Protein AF-A0AAD3DLU2-F1 (afdb_monomer_lite)

Structure (mmCIF, N/CA/C/O backbone):
data_AF-A0AAD3DLU2-F1
#
_entry.id   AF-A0AAD3DLU2-F1
#
loop_
_atom_site.group_PDB
_atom_site.id
_atom_site.type_symbol
_atom_site.label_atom_id
_atom_site.label_alt_id
_atom_site.label_comp_id
_atom_site.label_asym_id
_atom_site.label_entity_id
_atom_site.label_seq_id
_atom_site.pdbx_PDB_ins_code
_atom_site.Cartn_x
_atom_site.Cartn_y
_atom_site.Cartn_z
_atom_site.occupancy
_atom_site.B_iso_or_equiv
_atom_site.auth_seq_id
_atom_site.auth_comp_id
_atom_site.auth_asym_id
_atom_site.auth_atom_id
_atom_site.pdbx_PDB_model_num
ATOM 1 N N . MET A 1 1 ? -37.756 -34.042 35.351 1.00 37.94 1 MET A N 1
ATOM 2 C CA . MET A 1 1 ? -37.137 -33.812 34.028 1.00 37.94 1 MET A CA 1
ATOM 3 C C . MET A 1 1 ? -36.516 -32.428 34.037 1.00 37.94 1 MET A C 1
ATOM 5 O O . MET A 1 1 ? -37.238 -31.440 34.051 1.00 37.94 1 MET A O 1
ATOM 9 N N . ALA A 1 2 ? -35.193 -32.370 34.190 1.00 39.09 2 ALA A N 1
ATOM 10 C CA . ALA A 1 2 ? -34.443 -31.129 34.323 1.00 39.09 2 ALA A CA 1
ATOM 11 C C . ALA A 1 2 ? -34.295 -30.469 32.948 1.00 39.09 2 ALA A C 1
ATOM 13 O O . ALA A 1 2 ? -33.730 -31.062 32.034 1.00 39.09 2 ALA A O 1
ATOM 14 N N . ALA A 1 3 ? -34.816 -29.252 32.809 1.00 42.41 3 ALA A N 1
ATOM 15 C CA . ALA A 1 3 ? -34.560 -28.416 31.650 1.00 42.41 3 ALA A CA 1
ATOM 16 C C . ALA A 1 3 ? -33.099 -27.957 31.704 1.00 42.41 3 ALA A C 1
ATOM 18 O O . ALA A 1 3 ? -32.742 -27.037 32.445 1.00 42.41 3 ALA A O 1
ATOM 19 N N . THR A 1 4 ? -32.243 -28.623 30.936 1.00 44.34 4 THR A N 1
ATOM 20 C CA . THR A 1 4 ? -30.890 -28.176 30.619 1.00 44.34 4 THR A CA 1
ATOM 21 C C . THR A 1 4 ? -31.020 -26.847 29.879 1.00 44.34 4 THR A C 1
ATOM 23 O O . THR A 1 4 ? -31.211 -26.801 28.666 1.00 44.34 4 THR A O 1
ATOM 26 N N . ARG A 1 5 ? -30.977 -25.732 30.621 1.00 45.75 5 ARG A N 1
ATOM 27 C CA . ARG A 1 5 ? -30.728 -24.410 30.042 1.00 45.75 5 ARG A CA 1
ATOM 28 C C . ARG A 1 5 ? -29.406 -24.526 29.292 1.00 45.75 5 ARG A C 1
ATOM 30 O O . ARG A 1 5 ? -28.354 -24.532 29.929 1.00 45.75 5 ARG A O 1
ATOM 37 N N . MET A 1 6 ? -29.456 -24.599 27.963 1.00 43.31 6 MET A N 1
ATOM 38 C CA . MET A 1 6 ? -28.329 -24.210 27.126 1.00 43.31 6 MET A CA 1
ATOM 39 C C . MET A 1 6 ? -28.077 -22.732 27.426 1.00 43.31 6 MET A C 1
ATOM 41 O O . MET A 1 6 ? -28.662 -21.840 26.818 1.00 43.31 6 MET A O 1
ATOM 45 N N . ARG A 1 7 ? -27.278 -22.465 28.465 1.00 48.56 7 ARG A N 1
ATOM 46 C CA . ARG A 1 7 ? -26.650 -21.165 28.645 1.00 48.56 7 ARG A CA 1
ATOM 47 C C . ARG A 1 7 ? -25.799 -21.002 27.402 1.00 48.56 7 ARG A C 1
ATOM 49 O O . ARG A 1 7 ? -24.841 -21.747 27.219 1.00 48.56 7 ARG A O 1
ATOM 56 N N . SER A 1 8 ? -26.232 -20.100 26.528 1.00 50.03 8 SER A N 1
ATOM 57 C CA . SER A 1 8 ? -25.424 -19.592 25.433 1.00 50.03 8 SER A CA 1
ATOM 58 C C . SER A 1 8 ? -23.996 -19.430 25.948 1.00 50.03 8 SER A C 1
ATOM 60 O O . SER A 1 8 ? -23.783 -18.758 26.958 1.00 50.03 8 SER A O 1
ATOM 62 N N . THR A 1 9 ? -23.025 -20.060 25.292 1.00 51.56 9 THR A N 1
ATOM 63 C CA . THR A 1 9 ? -21.582 -19.912 25.546 1.00 51.56 9 THR A CA 1
ATOM 64 C C . THR A 1 9 ? -21.083 -18.502 25.199 1.00 51.56 9 THR A C 1
ATOM 66 O O . THR A 1 9 ? -19.905 -18.308 24.909 1.00 51.56 9 THR A O 1
ATOM 69 N N . ALA A 1 10 ? -21.984 -17.514 25.213 1.00 53.97 10 ALA A N 1
ATOM 70 C CA . ALA A 1 10 ? -21.739 -16.108 24.996 1.00 53.97 10 ALA A CA 1
ATOM 71 C C . ALA A 1 10 ? -20.657 -15.633 25.970 1.00 53.97 10 ALA A C 1
ATOM 73 O O . ALA A 1 10 ? -20.896 -15.423 27.156 1.00 53.97 10 ALA A O 1
ATOM 74 N N . CYS A 1 11 ? -19.452 -15.522 25.413 1.00 65.00 11 CYS A N 1
ATOM 75 C CA . CYS A 1 11 ? -18.264 -14.898 25.967 1.00 65.00 11 CYS A CA 1
ATOM 76 C C . CYS A 1 11 ? -17.899 -15.330 27.400 1.00 65.00 11 CYS A C 1
ATOM 78 O O . CYS A 1 11 ? -18.056 -14.583 28.364 1.00 65.00 11 CYS A O 1
ATOM 80 N N . GLN A 1 12 ? -17.283 -16.510 27.536 1.00 83.25 12 GLN A N 1
ATOM 81 C CA . GLN A 1 12 ? -16.542 -16.884 28.756 1.00 83.25 12 GLN A CA 1
ATOM 82 C C . GLN A 1 12 ? -15.524 -15.803 29.167 1.00 83.25 12 GLN A C 1
ATOM 84 O O . GLN A 1 12 ? -15.312 -15.582 30.352 1.00 83.25 12 GLN A O 1
ATOM 89 N N . PHE A 1 13 ? -14.990 -15.062 28.192 1.00 88.06 13 PHE A N 1
ATOM 90 C CA . PHE A 1 13 ? -14.147 -13.888 28.404 1.00 88.06 13 PHE A CA 1
ATOM 91 C C . PHE A 1 13 ? -14.775 -12.835 29.333 1.00 88.06 13 PHE A C 1
ATOM 93 O O . PHE A 1 13 ? -14.109 -12.348 30.240 1.00 88.06 13 PHE A O 1
ATOM 100 N N . LEU A 1 14 ? -16.071 -12.539 29.179 1.00 88.38 14 LEU A N 1
ATOM 101 C CA . LEU A 1 14 ? -16.769 -11.538 29.998 1.00 88.38 14 LEU A CA 1
ATOM 102 C C . LEU A 1 14 ? -16.986 -11.984 31.456 1.00 88.38 14 LEU A C 1
ATOM 104 O O . LEU A 1 14 ? -17.430 -11.185 32.276 1.00 88.38 14 LEU A O 1
ATOM 108 N N . HIS A 1 15 ? -16.682 -13.243 31.791 1.00 90.50 15 HIS A N 1
ATOM 109 C CA . HIS A 1 15 ? -16.724 -13.748 33.166 1.00 90.50 15 HIS A CA 1
ATOM 110 C C . HIS A 1 15 ? -15.405 -13.524 33.919 1.00 90.50 15 HIS A C 1
ATOM 112 O O . HIS A 1 15 ? -15.349 -13.760 35.126 1.00 90.50 15 HIS A O 1
ATOM 118 N N . LEU A 1 16 ? -14.341 -13.098 33.231 1.00 92.44 16 LEU A N 1
ATOM 119 C CA . LEU A 1 16 ? -13.075 -12.760 33.875 1.00 92.44 16 LEU A CA 1
ATOM 120 C C . LEU A 1 16 ? -13.221 -11.474 34.711 1.00 92.44 16 LEU A C 1
ATOM 122 O O . LEU A 1 16 ? -14.045 -10.626 34.377 1.00 92.44 16 LEU A O 1
ATOM 126 N N . PRO A 1 17 ? -12.410 -11.275 35.763 1.00 95.25 17 PRO A N 1
ATOM 127 C CA . PRO A 1 17 ? -12.218 -9.965 36.383 1.00 95.25 17 PRO A CA 1
ATOM 128 C C . PRO A 1 17 ? -11.910 -8.881 35.343 1.00 95.25 17 PRO A C 1
ATOM 130 O O . PRO A 1 17 ? -11.196 -9.146 34.372 1.00 95.25 17 PRO A O 1
ATOM 133 N N . LEU A 1 18 ? -12.432 -7.669 35.550 1.00 93.31 18 LEU A N 1
ATOM 134 C CA . LEU A 1 18 ? -12.304 -6.557 34.601 1.00 93.31 18 LEU A CA 1
ATOM 135 C C . LEU A 1 18 ? -10.837 -6.278 34.246 1.00 93.31 18 LEU A C 1
ATOM 137 O O . LEU A 1 18 ? -10.508 -6.068 33.084 1.00 93.31 18 LEU A O 1
ATOM 141 N N . GLU A 1 19 ? -9.948 -6.352 35.231 1.00 94.94 19 GLU A N 1
ATOM 142 C CA . GLU A 1 19 ? -8.512 -6.135 35.072 1.00 94.94 19 GLU A CA 1
ATOM 143 C C . GLU A 1 19 ? -7.879 -7.158 34.120 1.00 94.94 19 GLU A C 1
ATOM 145 O O . GLU A 1 19 ? -7.007 -6.816 33.324 1.00 94.94 19 GLU A O 1
ATOM 150 N N . LEU A 1 20 ? -8.329 -8.417 34.172 1.00 95.25 20 LEU A N 1
ATOM 151 C CA . LEU A 1 20 ? -7.856 -9.466 33.268 1.00 95.25 20 LEU A CA 1
ATOM 152 C C . LEU A 1 20 ? -8.443 -9.309 31.867 1.00 95.25 20 LEU A C 1
ATOM 154 O O . LEU A 1 20 ? -7.731 -9.542 30.894 1.00 95.25 20 LEU A O 1
ATOM 158 N N . GLN A 1 21 ? -9.703 -8.880 31.752 1.00 94.75 21 GLN A N 1
ATOM 159 C CA . GLN A 1 21 ? -10.294 -8.567 30.449 1.00 94.75 21 GLN A CA 1
ATOM 160 C C . GLN A 1 21 ? -9.496 -7.458 29.756 1.00 94.75 21 GLN A C 1
ATOM 162 O O . GLN A 1 21 ? -9.084 -7.608 28.609 1.00 94.75 21 GLN A O 1
ATOM 167 N N . LEU A 1 22 ? -9.223 -6.370 30.473 1.00 95.19 22 LEU A N 1
ATOM 168 C CA . LEU A 1 22 ? -8.500 -5.222 29.943 1.00 95.19 22 LEU A CA 1
ATOM 169 C C . LEU A 1 22 ? -7.054 -5.553 29.567 1.00 95.19 22 LEU A C 1
ATOM 171 O O . LEU A 1 22 ? -6.642 -5.215 28.464 1.00 95.19 22 LEU A O 1
ATOM 175 N N . ARG A 1 23 ? -6.323 -6.311 30.396 1.00 94.50 23 ARG A N 1
ATOM 176 C CA . ARG A 1 23 ? -4.961 -6.759 30.049 1.00 94.50 23 ARG A CA 1
ATOM 177 C C . ARG A 1 23 ? -4.892 -7.600 28.780 1.00 94.50 23 ARG A C 1
ATOM 179 O O . ARG A 1 23 ? -3.896 -7.540 28.071 1.00 94.50 23 ARG A O 1
ATOM 186 N N . VAL A 1 24 ? -5.913 -8.411 28.506 1.00 94.94 24 VAL A N 1
ATOM 187 C CA . VAL A 1 24 ? -5.975 -9.174 27.251 1.00 94.94 24 VAL A CA 1
ATOM 188 C C . VAL A 1 24 ? -6.227 -8.235 26.073 1.00 94.94 24 VAL A C 1
ATOM 190 O O . VAL A 1 24 ? -5.584 -8.380 25.041 1.00 94.94 24 VAL A O 1
ATOM 193 N N . LEU A 1 25 ? -7.124 -7.256 26.229 1.00 95.50 25 LEU A N 1
ATOM 194 C CA . LEU A 1 25 ? -7.419 -6.277 25.178 1.00 95.50 25 LEU A CA 1
ATOM 195 C C . LEU A 1 25 ? -6.242 -5.334 24.896 1.00 95.50 25 LEU A C 1
ATOM 197 O O . LEU A 1 25 ? -6.058 -4.940 23.754 1.00 95.50 25 LEU A O 1
ATOM 201 N N . GLU A 1 26 ? -5.429 -5.001 25.897 1.00 95.06 26 GLU A N 1
ATOM 202 C CA . GLU A 1 26 ? -4.215 -4.183 25.742 1.00 95.06 26 GLU A CA 1
ATOM 203 C C . GLU A 1 26 ? -3.172 -4.822 24.817 1.00 95.06 26 GLU A C 1
ATOM 205 O O . GLU A 1 26 ? -2.385 -4.110 24.199 1.00 95.06 26 GLU A O 1
ATOM 210 N N . GLN A 1 27 ? -3.170 -6.154 24.702 1.00 94.44 27 GLN A N 1
ATOM 211 C CA . GLN A 1 27 ? -2.271 -6.877 23.798 1.00 94.44 27 GLN A CA 1
ATOM 212 C C . GLN A 1 27 ? -2.758 -6.894 22.345 1.00 94.44 27 GLN A C 1
ATOM 214 O O . GLN A 1 27 ? -2.047 -7.394 21.475 1.00 94.44 27 GLN A O 1
ATOM 219 N N . LEU A 1 28 ? -3.966 -6.395 22.075 1.00 94.19 28 LEU A N 1
ATOM 220 C CA . LEU A 1 28 ? -4.538 -6.380 20.736 1.00 94.19 28 LEU A CA 1
ATOM 221 C C . LEU A 1 28 ? -4.134 -5.114 19.979 1.00 94.19 28 LEU A C 1
ATOM 223 O O . LEU A 1 28 ? -4.138 -4.011 20.529 1.00 94.19 28 LEU A O 1
ATOM 227 N N . GLY A 1 29 ? -3.858 -5.279 18.685 1.00 91.75 29 GLY A N 1
ATOM 228 C CA . GLY A 1 29 ? -3.740 -4.158 17.758 1.00 91.75 29 GLY A CA 1
ATOM 229 C C . GLY A 1 29 ? -5.094 -3.492 17.525 1.00 91.75 29 GLY A C 1
ATOM 230 O O . GLY A 1 29 ? -6.160 -4.064 17.789 1.00 91.75 29 GLY A O 1
ATOM 231 N N . GLY A 1 30 ? -5.085 -2.277 16.988 1.00 90.81 30 GLY A N 1
ATOM 232 C CA . GLY A 1 30 ? -6.334 -1.552 16.773 1.00 90.81 30 GLY A CA 1
ATOM 233 C C . GLY A 1 30 ? -7.329 -2.211 15.799 1.00 90.81 30 GLY A C 1
ATOM 234 O O . GLY A 1 30 ? -8.535 -2.092 16.054 1.00 90.81 30 GLY A O 1
ATOM 235 N N . PRO A 1 31 ? -6.924 -2.970 14.751 1.00 89.31 31 PRO A N 1
ATOM 236 C CA . PRO A 1 31 ? -7.877 -3.699 13.911 1.00 89.31 31 PRO A CA 1
ATOM 237 C C . PRO A 1 31 ? -8.609 -4.799 14.688 1.00 89.31 31 PRO A C 1
ATOM 239 O O . PRO A 1 31 ? -9.818 -4.984 14.523 1.00 89.31 31 PRO A O 1
ATOM 242 N N . ASP A 1 32 ? -7.901 -5.483 15.586 1.00 91.38 32 ASP A N 1
ATOM 243 C CA . ASP A 1 32 ? -8.467 -6.541 16.421 1.00 91.38 32 ASP A CA 1
ATOM 244 C C . ASP A 1 32 ? -9.407 -5.959 17.481 1.00 91.38 32 ASP A C 1
ATOM 246 O O . ASP A 1 32 ? -10.491 -6.500 17.713 1.00 91.38 32 ASP A O 1
ATOM 250 N N . LEU A 1 33 ? -9.070 -4.800 18.058 1.00 92.12 33 LEU A N 1
ATOM 251 C CA . LEU A 1 33 ? -9.978 -4.052 18.935 1.00 92.12 33 LEU A CA 1
ATOM 252 C C . LEU A 1 33 ? -11.285 -3.678 18.218 1.00 92.12 33 LEU A C 1
ATOM 254 O O . LEU A 1 33 ? -12.372 -3.849 18.782 1.00 92.12 33 LEU A O 1
ATOM 258 N N . CYS A 1 34 ? -11.210 -3.249 16.955 1.00 88.56 34 CYS A N 1
ATOM 259 C CA . CYS A 1 34 ? -12.398 -2.976 16.143 1.00 88.56 34 CYS A CA 1
ATOM 260 C C . CYS A 1 34 ? -13.253 -4.240 15.937 1.00 88.56 34 CYS A C 1
ATOM 262 O O . CYS A 1 34 ? -14.484 -4.180 16.031 1.00 88.56 34 CYS A O 1
ATOM 264 N N . ALA A 1 35 ? -12.622 -5.391 15.686 1.00 87.94 35 ALA A N 1
ATOM 265 C CA . ALA A 1 35 ? -13.317 -6.670 15.536 1.00 87.94 35 ALA A CA 1
ATOM 266 C C . ALA A 1 35 ? -14.000 -7.111 16.845 1.00 87.94 35 ALA A C 1
ATOM 268 O O . ALA A 1 35 ? -15.157 -7.546 16.837 1.00 87.94 35 ALA A O 1
ATOM 269 N N . VAL A 1 36 ? -13.334 -6.918 17.987 1.00 90.06 36 VAL A N 1
ATOM 270 C CA . VAL A 1 36 ? -13.901 -7.159 19.321 1.00 90.06 36 VAL A CA 1
ATOM 271 C C . VAL A 1 36 ? -15.142 -6.290 19.553 1.00 90.06 36 VAL A C 1
ATOM 273 O O . VAL A 1 36 ? -16.179 -6.809 19.971 1.00 90.06 36 VAL A O 1
ATOM 276 N N . GLU A 1 37 ? -15.106 -5.000 19.212 1.00 89.25 37 GLU A N 1
ATOM 277 C CA . GLU A 1 37 ? -16.270 -4.103 19.321 1.00 89.25 37 GLU A CA 1
ATOM 278 C C . GLU A 1 37 ? -17.445 -4.482 18.404 1.00 89.25 37 GLU A C 1
ATOM 280 O O . GLU A 1 37 ? -18.612 -4.175 18.697 1.00 89.25 37 GLU A O 1
ATOM 285 N N . ALA A 1 38 ? -17.155 -5.131 17.277 1.00 87.12 38 ALA A N 1
ATOM 286 C CA . ALA A 1 38 ? -18.167 -5.613 16.347 1.00 87.12 38 ALA A CA 1
ATOM 287 C C . ALA A 1 38 ? -18.855 -6.898 16.841 1.00 87.12 38 ALA A C 1
ATOM 289 O O . ALA A 1 38 ? -20.014 -7.128 16.497 1.00 87.12 38 ALA A O 1
ATOM 290 N N . SER A 1 39 ? -18.185 -7.695 17.679 1.00 87.06 39 SER A N 1
ATOM 291 C CA . SER A 1 39 ? -18.640 -9.036 18.069 1.00 87.06 39 SER A CA 1
ATOM 292 C C . SER A 1 39 ? -19.900 -9.056 18.949 1.00 87.06 39 SER A C 1
ATOM 294 O O . SER A 1 39 ? -20.842 -9.797 18.667 1.00 87.06 39 SER A O 1
ATOM 296 N N . CYS A 1 40 ? -19.956 -8.254 20.020 1.00 87.94 40 CYS A N 1
ATOM 297 C CA . CYS A 1 40 ? -21.121 -8.178 20.901 1.00 87.94 40 CYS A CA 1
ATOM 298 C C . CYS A 1 40 ? -21.227 -6.828 21.627 1.00 87.94 40 CYS A C 1
ATOM 300 O O . CYS A 1 40 ? -20.270 -6.059 21.727 1.00 87.94 40 CYS A O 1
ATOM 302 N N . ARG A 1 41 ? -22.421 -6.527 22.156 1.00 90.50 41 ARG A N 1
ATOM 303 C CA . ARG A 1 41 ? -22.718 -5.241 22.811 1.00 90.50 41 ARG A CA 1
ATOM 304 C C . ARG A 1 41 ? -21.867 -4.993 24.057 1.00 90.50 41 ARG A C 1
ATOM 306 O O . ARG A 1 41 ? -21.505 -3.848 24.313 1.00 90.50 41 ARG A O 1
ATOM 313 N N . ASP A 1 42 ? -21.578 -6.036 24.824 1.00 92.00 42 ASP A N 1
ATOM 314 C CA . ASP A 1 42 ? -20.841 -5.906 26.081 1.00 92.00 42 ASP A CA 1
ATOM 315 C C . ASP A 1 42 ? -19.350 -5.671 25.829 1.00 92.00 42 ASP A C 1
ATOM 317 O O . ASP A 1 42 ? -18.777 -4.770 26.433 1.00 92.00 42 ASP A O 1
ATOM 321 N N . LEU A 1 43 ? -18.759 -6.365 24.850 1.00 91.06 43 LEU A N 1
ATOM 322 C CA . LEU A 1 43 ? -17.394 -6.096 24.387 1.00 91.06 43 LEU A CA 1
ATOM 323 C C . LEU A 1 43 ? -17.262 -4.705 23.767 1.00 91.06 43 LEU A C 1
ATOM 325 O O . LEU A 1 43 ? -16.310 -3.989 24.063 1.00 91.06 43 LEU A O 1
ATOM 329 N N . ARG A 1 44 ? -18.259 -4.267 22.989 1.00 92.06 44 ARG A N 1
ATOM 330 C CA . ARG A 1 44 ? -18.306 -2.890 22.486 1.00 92.06 44 ARG A CA 1
ATOM 331 C C . ARG A 1 44 ? -18.264 -1.867 23.612 1.00 92.06 44 ARG A C 1
ATOM 333 O O . ARG A 1 44 ? -17.485 -0.924 23.554 1.00 92.06 44 ARG A O 1
ATOM 340 N N . ARG A 1 45 ? -19.100 -2.050 24.638 1.00 92.44 45 ARG A N 1
ATOM 341 C CA . ARG A 1 45 ? -19.111 -1.168 25.812 1.00 92.44 45 ARG A CA 1
ATOM 342 C C . ARG A 1 45 ? -17.759 -1.184 26.511 1.00 92.44 45 ARG A C 1
ATOM 344 O O . ARG A 1 45 ? -17.213 -0.111 26.737 1.00 92.44 45 ARG A O 1
ATOM 351 N N . LEU A 1 46 ? -17.217 -2.372 26.773 1.00 93.38 46 LEU A N 1
ATOM 352 C CA . LEU A 1 46 ? -15.929 -2.554 27.431 1.00 93.38 46 LEU A CA 1
ATOM 353 C C . LEU A 1 46 ? -14.810 -1.784 26.720 1.00 93.38 46 LEU A C 1
ATOM 355 O O . LEU A 1 46 ? -14.124 -1.002 27.367 1.00 93.38 46 LEU A O 1
ATOM 359 N N . VAL A 1 47 ? -14.666 -1.931 25.401 1.00 92.50 47 VAL A N 1
ATOM 360 C CA . VAL A 1 47 ? -13.635 -1.206 24.640 1.00 92.50 47 VAL A CA 1
ATOM 361 C C . VAL A 1 47 ? -13.933 0.298 24.597 1.00 92.50 47 VAL A C 1
ATOM 363 O O . VAL A 1 47 ? -13.061 1.107 24.897 1.00 92.50 47 VAL A O 1
ATOM 366 N N . SER A 1 48 ? -15.176 0.696 24.301 1.00 88.94 48 SER A N 1
ATOM 367 C CA . SER A 1 48 ? -15.548 2.117 24.174 1.00 88.94 48 SER A CA 1
ATOM 368 C C . SER A 1 48 ? -15.397 2.923 25.471 1.00 88.94 48 SER A C 1
ATOM 370 O O . SER A 1 48 ? -15.123 4.119 25.422 1.00 88.94 48 SER A O 1
ATOM 372 N N . SER A 1 49 ? -15.562 2.288 26.636 1.00 90.88 49 SER A N 1
ATOM 373 C CA . SER A 1 49 ? -15.365 2.928 27.944 1.00 90.88 49 SER A CA 1
ATOM 374 C C . SER A 1 49 ? -13.893 3.041 28.347 1.00 90.88 49 SER A C 1
ATOM 376 O O . SER A 1 49 ? -13.586 3.740 29.307 1.00 90.88 49 SER A O 1
ATOM 378 N N . ASN A 1 50 ? -12.984 2.391 27.617 1.00 92.81 50 ASN A N 1
ATOM 379 C CA . ASN A 1 50 ? -11.560 2.326 27.924 1.00 92.81 50 ASN A CA 1
ATOM 380 C C . ASN A 1 50 ? -10.744 2.872 26.747 1.00 92.81 50 ASN A C 1
ATOM 382 O O . ASN A 1 50 ? -10.013 2.149 26.077 1.00 92.81 50 ASN A O 1
ATOM 386 N N . GLY A 1 51 ? -10.863 4.181 26.498 1.00 89.75 51 GLY A N 1
ATOM 387 C CA . GLY A 1 51 ? -10.197 4.849 25.371 1.00 89.75 51 GLY A CA 1
ATOM 388 C C . GLY A 1 51 ? -8.670 4.697 25.353 1.00 89.75 51 GLY A C 1
ATOM 389 O O . GLY A 1 51 ? -8.062 4.771 24.288 1.00 89.75 51 GLY A O 1
ATOM 390 N N . TYR A 1 52 ? -8.055 4.408 26.503 1.00 92.62 52 TYR A N 1
ATOM 391 C CA . TYR A 1 52 ? -6.623 4.141 26.598 1.00 92.62 52 TYR A CA 1
ATOM 392 C C . TYR A 1 52 ? -6.185 2.901 25.787 1.00 92.62 52 TYR A C 1
ATOM 394 O O . TYR A 1 52 ? -5.026 2.823 25.395 1.00 92.62 52 TYR A O 1
ATOM 402 N N . LEU A 1 53 ? -7.093 1.962 25.479 1.00 94.88 53 LEU A N 1
ATOM 403 C CA . LEU A 1 53 ? -6.805 0.813 24.610 1.00 94.88 53 LEU A CA 1
ATOM 404 C C . LEU A 1 53 ? -6.410 1.276 23.200 1.00 94.88 53 LEU A C 1
ATOM 406 O O . LEU A 1 53 ? -5.394 0.850 22.658 1.00 94.88 53 LEU A O 1
ATOM 410 N N . TYR A 1 54 ? -7.169 2.221 22.636 1.00 93.00 54 TYR A N 1
ATOM 411 C CA . TYR A 1 54 ? -6.837 2.831 21.347 1.00 93.00 54 TYR A CA 1
ATOM 412 C C . TYR A 1 54 ? -5.643 3.780 21.439 1.00 93.00 54 TYR A C 1
ATOM 414 O O . TYR A 1 54 ? -4.901 3.906 20.471 1.00 93.00 54 TYR A O 1
ATOM 422 N N . GLN A 1 55 ? -5.419 4.421 22.590 1.00 92.56 55 GLN A N 1
ATOM 423 C CA . GLN A 1 55 ? -4.204 5.204 22.824 1.00 92.56 55 GLN A CA 1
ATOM 424 C C . GLN A 1 55 ? -2.949 4.319 22.784 1.00 92.56 55 GLN A C 1
ATOM 426 O O . GLN A 1 55 ? -1.960 4.695 22.159 1.00 92.56 55 GLN A O 1
ATOM 431 N N . HIS A 1 56 ? -2.998 3.150 23.428 1.00 93.06 56 HIS A N 1
ATOM 432 C CA . HIS A 1 56 ? -1.916 2.170 23.421 1.00 93.06 56 HIS A CA 1
ATOM 433 C C . HIS A 1 56 ? -1.667 1.643 22.004 1.00 93.06 56 HIS A C 1
ATOM 435 O O . HIS A 1 56 ? -0.547 1.742 21.512 1.00 93.06 56 HIS A O 1
ATOM 441 N N . ALA A 1 57 ? -2.719 1.203 21.303 1.00 93.81 57 ALA A N 1
ATOM 442 C CA . ALA A 1 57 ? -2.612 0.757 19.912 1.00 93.81 57 ALA A CA 1
ATOM 443 C C . ALA A 1 57 ? -2.051 1.850 18.980 1.00 93.81 57 ALA A C 1
ATOM 445 O O . ALA A 1 57 ? -1.206 1.576 18.133 1.00 93.81 57 ALA A O 1
ATOM 446 N N . LEU A 1 58 ? -2.468 3.109 19.163 1.00 92.19 58 LEU A N 1
ATOM 447 C CA . LEU A 1 58 ? -1.949 4.252 18.406 1.00 92.19 58 LEU A CA 1
ATOM 448 C C . LEU A 1 58 ? -0.449 4.466 18.644 1.00 92.19 58 LEU A C 1
ATOM 450 O O . LEU A 1 58 ? 0.289 4.723 17.695 1.00 92.19 58 LEU A O 1
ATOM 454 N N . ALA A 1 59 ? -0.006 4.380 19.900 1.00 92.12 59 ALA A N 1
ATOM 455 C CA . ALA A 1 59 ? 1.391 4.577 20.266 1.00 92.12 59 ALA A CA 1
ATOM 456 C C . ALA A 1 59 ? 2.293 3.439 19.764 1.00 92.12 59 ALA A C 1
ATOM 458 O O . ALA A 1 59 ? 3.390 3.721 19.285 1.00 92.12 59 ALA A O 1
ATOM 459 N N . GLU A 1 60 ? 1.825 2.193 19.838 1.00 93.44 60 GLU A N 1
ATOM 460 C CA . GLU A 1 60 ? 2.549 1.017 19.342 1.00 93.44 60 GLU A CA 1
ATOM 461 C C . GLU A 1 60 ? 2.668 1.021 17.810 1.00 93.44 60 GLU A C 1
ATOM 463 O O . GLU A 1 60 ? 3.753 0.811 17.273 1.00 93.44 60 GLU A O 1
ATOM 468 N N . GLU A 1 61 ? 1.579 1.304 17.085 1.00 92.62 61 GLU A N 1
ATOM 469 C CA . GLU A 1 61 ? 1.566 1.196 15.618 1.00 92.62 61 GLU A CA 1
ATOM 470 C C . GLU A 1 61 ? 2.130 2.433 14.903 1.00 92.62 61 GLU A C 1
ATOM 472 O O . GLU A 1 61 ? 2.780 2.307 13.865 1.00 92.62 61 GLU A O 1
ATOM 477 N N . PHE A 1 62 ? 1.889 3.634 15.437 1.00 90.50 62 PHE A N 1
ATOM 478 C CA . PHE A 1 62 ? 2.237 4.896 14.768 1.00 90.50 62 PHE A CA 1
ATOM 479 C C . PHE A 1 62 ? 3.220 5.768 15.559 1.00 90.50 62 PHE A C 1
ATOM 481 O O . PHE A 1 62 ? 3.592 6.860 15.121 1.00 90.50 62 PHE A O 1
ATOM 488 N N . GLY A 1 63 ? 3.666 5.285 16.717 1.00 88.62 63 GLY A N 1
ATOM 489 C CA . GLY A 1 63 ? 4.645 5.946 17.564 1.00 88.62 63 GLY A CA 1
ATOM 490 C C . GLY A 1 63 ? 4.048 6.956 18.559 1.00 88.62 63 GLY A C 1
ATOM 491 O O . GLY A 1 63 ? 2.973 7.533 18.357 1.00 88.62 63 GLY A O 1
ATOM 492 N N . PRO A 1 64 ? 4.786 7.256 19.645 1.00 82.00 64 PRO A N 1
ATOM 493 C CA . PRO A 1 64 ? 4.300 8.089 20.749 1.00 82.00 64 PRO A CA 1
ATOM 494 C C . PRO A 1 64 ? 4.097 9.564 20.366 1.00 82.00 64 PRO A C 1
ATOM 496 O O . PRO A 1 64 ? 3.340 10.281 21.021 1.00 82.00 64 PRO A O 1
ATOM 499 N N . SER A 1 65 ? 4.737 10.037 19.293 1.00 79.19 65 SER A N 1
ATOM 500 C CA . SER A 1 65 ? 4.649 11.431 18.842 1.00 79.19 65 SER A CA 1
ATOM 501 C C . SER A 1 65 ? 3.253 11.824 18.357 1.00 79.19 65 SER A C 1
ATOM 503 O O . SER A 1 65 ? 2.871 12.984 18.497 1.00 79.19 65 SER A O 1
ATOM 505 N N . ILE A 1 66 ? 2.479 10.884 17.804 1.00 75.62 66 ILE A N 1
ATOM 506 C CA . ILE A 1 66 ? 1.098 11.149 17.375 1.00 75.62 66 ILE A CA 1
ATOM 507 C C . ILE A 1 66 ? 0.180 11.212 18.596 1.00 75.62 66 ILE A C 1
ATOM 509 O O . ILE A 1 66 ? -0.607 12.150 18.725 1.00 75.62 66 ILE A O 1
ATOM 513 N N . ALA A 1 67 ? 0.353 10.284 19.541 1.00 70.06 67 ALA A N 1
ATOM 514 C CA . ALA A 1 67 ? -0.402 10.265 20.789 1.00 70.06 67 ALA A CA 1
ATOM 515 C C . ALA A 1 67 ? -0.173 11.533 21.636 1.00 70.06 67 ALA A C 1
ATOM 517 O O . ALA A 1 67 ? -1.112 12.056 22.226 1.00 70.06 67 ALA A O 1
ATOM 518 N N . ALA A 1 68 ? 1.047 12.080 21.647 1.00 70.19 68 ALA A N 1
ATOM 519 C CA . ALA A 1 68 ? 1.377 13.301 22.388 1.00 70.19 68 ALA A CA 1
ATOM 520 C C . ALA A 1 68 ? 0.752 14.585 21.804 1.00 70.19 68 ALA A C 1
ATOM 522 O O . ALA A 1 68 ? 0.622 15.584 22.509 1.00 70.19 68 ALA A O 1
ATOM 523 N N . ARG A 1 69 ? 0.375 14.582 20.517 1.00 66.88 69 ARG A N 1
ATOM 524 C CA . ARG A 1 69 ? -0.230 15.736 19.822 1.00 66.88 69 ARG A CA 1
ATOM 525 C C . ARG A 1 69 ? -1.753 15.769 19.927 1.00 66.88 69 ARG A C 1
ATOM 527 O O . ARG A 1 69 ? -2.371 16.748 19.509 1.00 66.88 69 ARG A O 1
ATOM 534 N N . ALA A 1 70 ? -2.351 14.709 20.456 1.00 66.88 70 ALA A N 1
ATOM 535 C CA . ALA A 1 70 ? -3.783 14.601 20.646 1.00 66.88 70 ALA A CA 1
ATOM 536 C C . ALA A 1 70 ? -4.259 15.584 21.725 1.00 66.88 70 ALA A C 1
ATOM 538 O O . ALA A 1 70 ? -3.929 15.450 22.900 1.00 66.88 70 ALA A O 1
ATOM 539 N N . SER A 1 71 ? -5.055 16.576 21.327 1.00 65.31 71 SER A N 1
ATOM 540 C CA . SER A 1 71 ? -5.771 17.469 22.250 1.00 65.31 71 SER A CA 1
ATOM 541 C C . SER A 1 71 ? -7.171 16.959 22.607 1.00 65.31 71 SER A C 1
ATOM 543 O O . SER A 1 71 ? -7.852 17.549 23.447 1.00 65.31 71 SER A O 1
ATOM 545 N N . THR A 1 72 ? -7.618 15.882 21.958 1.00 63.16 72 THR A N 1
ATOM 546 C CA . THR A 1 72 ? -8.973 15.340 22.052 1.00 63.16 72 THR A CA 1
ATOM 547 C C . THR A 1 72 ? -9.025 14.067 22.889 1.00 63.16 72 THR A C 1
ATOM 549 O O . THR A 1 72 ? -8.090 13.276 22.937 1.00 63.16 72 THR A O 1
ATOM 552 N N . THR A 1 73 ? -10.167 13.857 23.541 1.00 70.00 73 THR A N 1
ATOM 553 C CA . THR A 1 73 ? -10.455 12.678 24.371 1.00 70.00 73 THR A CA 1
ATOM 554 C C . THR A 1 73 ? -10.869 11.438 23.566 1.00 70.00 73 THR A C 1
ATOM 556 O O . THR A 1 73 ? -11.007 10.364 24.148 1.00 70.00 73 THR A O 1
ATOM 559 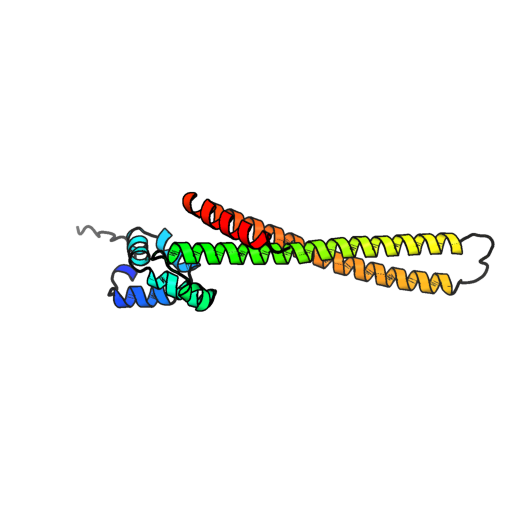N N . ASP A 1 74 ? -11.065 11.556 22.246 1.00 86.62 74 ASP A N 1
ATOM 560 C CA . ASP A 1 74 ? -11.514 10.457 21.380 1.00 86.62 74 ASP A CA 1
ATOM 561 C C . ASP A 1 74 ? -10.332 9.755 20.691 1.00 86.62 74 ASP A C 1
ATOM 563 O O . ASP A 1 74 ? -10.033 9.954 19.510 1.00 86.62 74 ASP A O 1
ATOM 567 N N . TRP A 1 75 ? -9.642 8.917 21.467 1.00 88.69 75 TRP A N 1
ATOM 568 C CA . TRP A 1 75 ? -8.505 8.114 21.009 1.00 88.69 75 TRP A CA 1
ATOM 569 C C . TRP A 1 75 ? -8.852 7.163 19.865 1.00 88.69 75 TRP A C 1
ATOM 571 O O . TRP A 1 75 ? -8.004 6.884 19.020 1.00 88.69 75 TRP A O 1
ATOM 581 N N . LYS A 1 76 ? -10.101 6.689 19.803 1.00 89.06 76 LYS A N 1
ATOM 582 C CA . LYS A 1 76 ? -10.559 5.808 18.730 1.00 89.06 76 LYS A CA 1
ATOM 583 C C . LYS A 1 76 ? -10.629 6.556 17.404 1.00 89.06 76 LYS A C 1
ATOM 585 O O . LYS A 1 76 ? -10.152 6.041 16.396 1.00 89.06 76 LYS A O 1
ATOM 590 N N . ALA A 1 77 ? -11.195 7.764 17.398 1.00 85.69 77 ALA A N 1
ATOM 591 C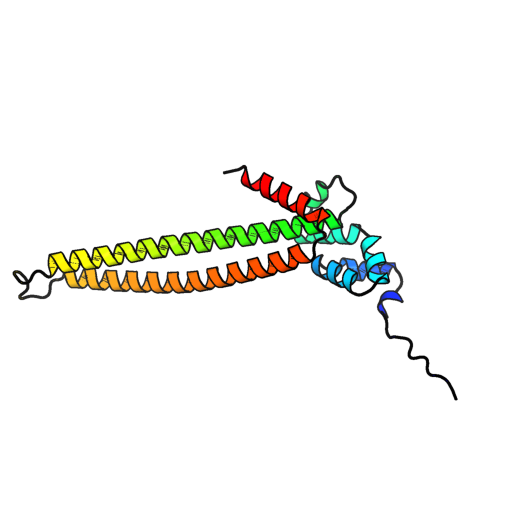 CA . ALA A 1 77 ? -11.236 8.595 16.198 1.00 85.69 77 ALA A CA 1
ATOM 592 C C . ALA A 1 77 ? -9.829 8.906 15.674 1.00 85.69 77 ALA A C 1
ATOM 594 O O . ALA A 1 77 ? -9.572 8.753 14.481 1.00 85.69 77 ALA A O 1
ATOM 595 N N . LEU A 1 78 ? -8.906 9.262 16.573 1.00 87.94 78 LEU A N 1
ATOM 596 C CA . LEU A 1 78 ? -7.506 9.512 16.224 1.00 87.94 78 LEU A CA 1
ATOM 597 C C . LEU A 1 78 ? -6.813 8.272 15.659 1.00 87.94 78 LEU A C 1
ATOM 599 O O . LEU A 1 78 ? -6.129 8.369 14.642 1.00 87.94 78 LEU A O 1
ATOM 603 N N . TYR A 1 79 ? -7.019 7.110 16.281 1.00 89.25 79 TYR A N 1
ATOM 604 C CA . TYR A 1 79 ? -6.479 5.850 15.784 1.00 89.25 79 TYR A CA 1
ATOM 605 C C . TYR A 1 79 ? -6.991 5.535 14.376 1.00 89.25 79 TYR A C 1
ATOM 607 O O . TYR A 1 79 ? -6.199 5.306 13.465 1.00 89.25 79 TYR A O 1
ATOM 615 N N . VAL A 1 80 ? -8.310 5.586 14.168 1.00 88.00 80 VAL A N 1
ATOM 616 C CA . VAL A 1 80 ? -8.910 5.312 12.855 1.00 88.00 80 VAL A CA 1
ATOM 617 C C . VAL A 1 80 ? -8.406 6.302 11.807 1.00 88.00 80 VAL A C 1
ATOM 619 O O . VAL A 1 80 ? -8.109 5.902 10.685 1.00 88.00 80 VAL A O 1
ATOM 622 N N . GLN A 1 81 ? -8.258 7.577 12.162 1.00 85.81 81 GLN A N 1
ATOM 623 C CA . GLN A 1 81 ? -7.699 8.585 11.269 1.00 85.81 81 GLN A CA 1
ATOM 624 C C . GLN A 1 81 ? -6.248 8.273 10.879 1.00 85.81 81 GLN A C 1
ATOM 626 O O . GLN A 1 81 ? -5.930 8.297 9.690 1.00 85.81 81 GLN A O 1
ATOM 631 N N . ALA A 1 82 ? -5.388 7.957 11.850 1.00 88.88 82 ALA A N 1
ATOM 632 C CA . ALA A 1 82 ? -3.996 7.590 11.596 1.00 88.88 82 ALA A CA 1
ATOM 633 C C . ALA A 1 82 ? -3.896 6.329 10.725 1.00 88.88 82 ALA A C 1
ATOM 635 O O . ALA A 1 82 ? -3.122 6.293 9.770 1.00 88.88 82 ALA A O 1
ATOM 636 N N . PHE A 1 83 ? -4.742 5.333 10.991 1.00 89.88 83 PHE A N 1
ATOM 637 C CA . PHE A 1 83 ? -4.790 4.092 10.229 1.00 89.88 83 PHE A CA 1
ATOM 638 C C . PHE A 1 83 ? -5.211 4.312 8.771 1.00 89.88 83 PHE A C 1
ATOM 640 O O . PHE A 1 83 ? -4.553 3.820 7.852 1.00 89.88 83 PHE A O 1
ATOM 647 N N . VAL A 1 84 ? -6.281 5.082 8.541 1.00 87.06 84 VAL A N 1
ATOM 648 C CA . VAL A 1 84 ? -6.731 5.454 7.189 1.00 87.06 84 VAL A CA 1
ATOM 649 C C . VAL A 1 84 ? -5.624 6.205 6.455 1.00 87.06 84 VAL A C 1
ATOM 651 O O . VAL A 1 84 ? -5.317 5.867 5.313 1.00 87.06 84 VAL A O 1
ATOM 654 N N . GLN A 1 85 ? -5.005 7.193 7.111 1.00 87.75 85 GLN A N 1
ATOM 655 C CA . GLN A 1 85 ? -3.942 7.993 6.509 1.00 87.75 85 GLN A CA 1
ATOM 656 C C . GLN A 1 85 ? -2.750 7.121 6.109 1.00 87.75 85 GLN A C 1
ATOM 658 O O . GLN A 1 85 ? -2.307 7.188 4.969 1.00 87.75 85 GLN A O 1
ATOM 663 N N . ALA A 1 86 ? -2.290 6.231 6.989 1.00 90.25 86 ALA A N 1
ATOM 664 C CA . ALA A 1 86 ? -1.179 5.339 6.679 1.00 90.25 86 ALA A CA 1
ATOM 665 C C . ALA A 1 86 ? -1.478 4.415 5.488 1.00 90.25 86 ALA A C 1
ATOM 667 O O . ALA A 1 86 ? -0.594 4.141 4.677 1.00 90.25 86 ALA A O 1
ATOM 668 N N . ARG A 1 87 ? -2.723 3.941 5.340 1.00 88.88 87 ARG A N 1
ATOM 669 C CA . ARG A 1 87 ? -3.132 3.140 4.175 1.00 88.88 87 ARG A CA 1
ATOM 670 C C . ARG A 1 87 ? -3.170 3.965 2.888 1.00 88.88 87 ARG A C 1
ATOM 672 O O . ARG A 1 87 ? -2.717 3.470 1.858 1.00 88.88 87 ARG A O 1
ATOM 679 N N . LEU A 1 88 ? -3.645 5.209 2.948 1.00 87.06 88 LEU A N 1
ATOM 680 C CA . LEU A 1 88 ? -3.590 6.139 1.814 1.00 87.06 88 LEU A CA 1
ATOM 681 C C . LEU A 1 88 ? -2.144 6.440 1.404 1.00 87.06 88 LEU A C 1
ATOM 683 O O . LEU A 1 88 ? -1.829 6.363 0.221 1.00 87.06 88 LEU A O 1
ATOM 687 N N . ASP A 1 89 ? -1.252 6.682 2.365 1.00 88.75 89 ASP A N 1
ATOM 688 C CA . ASP A 1 89 ? 0.167 6.939 2.098 1.00 88.75 89 ASP A CA 1
ATOM 689 C C . ASP A 1 89 ? 0.847 5.734 1.428 1.00 88.75 89 ASP A C 1
ATOM 691 O O . ASP A 1 89 ? 1.685 5.892 0.538 1.00 88.75 89 ASP A O 1
ATOM 695 N N . ILE A 1 90 ? 0.496 4.508 1.839 1.00 91.62 90 ILE A N 1
ATOM 696 C CA . ILE A 1 90 ? 0.987 3.282 1.195 1.00 91.62 90 ILE A CA 1
ATOM 697 C C . ILE A 1 90 ? 0.466 3.187 -0.242 1.00 91.62 90 ILE A C 1
ATOM 699 O O . ILE A 1 90 ? 1.257 2.899 -1.142 1.00 91.62 90 ILE A O 1
ATOM 703 N N . LEU A 1 91 ? -0.829 3.436 -0.469 1.00 88.00 91 LEU A N 1
ATOM 704 C CA . LEU A 1 91 ? -1.416 3.424 -1.810 1.00 88.00 91 LEU A CA 1
ATOM 705 C C . LEU A 1 91 ? -0.734 4.448 -2.723 1.00 88.00 91 LEU A C 1
ATOM 707 O O . LEU A 1 91 ? -0.382 4.112 -3.852 1.00 88.00 91 LEU A O 1
ATOM 711 N N . GLU A 1 92 ? -0.501 5.664 -2.234 1.00 91.44 92 GLU A N 1
ATOM 712 C CA . GLU A 1 92 ? 0.149 6.722 -3.007 1.00 91.44 92 GLU A CA 1
ATOM 713 C C . GLU A 1 92 ? 1.583 6.334 -3.389 1.00 91.44 92 GLU A C 1
ATOM 715 O O . GLU A 1 92 ? 1.960 6.405 -4.557 1.00 91.44 92 GLU A O 1
ATOM 720 N N . LYS A 1 93 ? 2.358 5.782 -2.446 1.00 93.44 93 LYS A N 1
ATOM 721 C CA . LYS A 1 93 ? 3.698 5.246 -2.741 1.00 93.44 93 LYS A CA 1
ATOM 722 C C . LYS A 1 93 ? 3.666 4.152 -3.809 1.00 93.44 93 LYS A C 1
ATOM 724 O O . LYS A 1 93 ? 4.543 4.123 -4.668 1.00 93.44 93 LYS A O 1
ATOM 729 N N . GLN A 1 94 ? 2.682 3.249 -3.772 1.00 92.94 94 GLN A N 1
ATOM 730 C CA . GLN A 1 94 ? 2.554 2.207 -4.799 1.00 92.94 94 GLN A CA 1
ATOM 731 C C . GLN A 1 94 ? 2.159 2.785 -6.163 1.00 92.94 94 GLN A C 1
ATOM 733 O O . GLN A 1 94 ? 2.697 2.348 -7.175 1.00 92.94 94 GLN A O 1
ATOM 738 N N . ARG A 1 95 ? 1.300 3.811 -6.205 1.00 90.94 95 ARG A N 1
ATOM 739 C CA . ARG A 1 95 ? 0.983 4.537 -7.446 1.00 90.94 95 ARG A CA 1
ATOM 740 C C . ARG A 1 95 ? 2.214 5.200 -8.055 1.00 90.94 95 ARG A C 1
ATOM 742 O O . ARG A 1 95 ? 2.382 5.142 -9.269 1.00 90.94 95 ARG A O 1
ATOM 749 N N . CYS A 1 96 ? 3.096 5.779 -7.238 1.00 94.94 96 CYS A N 1
ATOM 750 C CA . CYS A 1 96 ? 4.367 6.316 -7.725 1.00 94.94 96 CYS A CA 1
ATOM 751 C C . CYS A 1 96 ? 5.240 5.229 -8.369 1.00 94.94 96 CYS A C 1
ATOM 753 O O . CYS A 1 96 ? 5.782 5.458 -9.445 1.00 94.94 96 CYS A O 1
ATOM 755 N N . VAL A 1 97 ? 5.355 4.048 -7.748 1.00 95.25 97 VAL A N 1
ATOM 756 C CA . VAL A 1 97 ? 6.106 2.913 -8.322 1.00 95.25 97 VAL A CA 1
ATOM 757 C C . VAL A 1 97 ? 5.501 2.480 -9.658 1.00 95.25 97 VAL A C 1
ATOM 759 O O . VAL A 1 97 ? 6.221 2.393 -10.648 1.00 95.25 97 VAL A O 1
ATOM 762 N N . TYR A 1 98 ? 4.182 2.288 -9.702 1.00 93.88 98 TYR A N 1
ATOM 763 C CA . TYR A 1 98 ? 3.453 1.929 -10.919 1.00 93.88 98 TYR A CA 1
ATOM 764 C C . TYR A 1 98 ? 3.678 2.944 -12.055 1.00 93.88 98 TYR A C 1
ATOM 766 O O . TYR A 1 98 ? 4.034 2.563 -13.167 1.00 93.88 98 TYR A O 1
ATOM 774 N N . ASN A 1 99 ? 3.546 4.244 -11.773 1.00 94.75 99 ASN A N 1
ATOM 775 C CA . ASN A 1 99 ? 3.749 5.292 -12.777 1.00 94.75 99 ASN A CA 1
ATOM 776 C C . ASN A 1 99 ? 5.196 5.333 -13.287 1.00 94.75 99 ASN A C 1
ATOM 778 O O . ASN A 1 99 ? 5.408 5.491 -14.487 1.00 94.75 99 ASN A O 1
ATOM 782 N N . SER A 1 100 ? 6.184 5.155 -12.405 1.00 96.69 100 SER A N 1
ATOM 783 C CA . SER A 1 100 ? 7.597 5.091 -12.800 1.00 96.69 100 SER A CA 1
ATOM 784 C C . SER A 1 100 ? 7.886 3.896 -13.709 1.00 96.69 100 SER A C 1
ATOM 786 O O . SER A 1 100 ? 8.592 4.046 -14.702 1.00 96.69 100 SER A O 1
ATOM 788 N N . LEU A 1 101 ? 7.319 2.722 -13.408 1.00 95.56 101 LEU A N 1
ATOM 789 C CA . LEU A 1 101 ? 7.452 1.531 -14.254 1.00 95.56 101 LEU A CA 1
ATOM 790 C C . LEU A 1 101 ? 6.795 1.733 -15.622 1.00 95.56 101 LEU A C 1
ATOM 792 O O . LEU A 1 101 ? 7.365 1.347 -16.639 1.00 95.56 101 LEU A O 1
ATOM 796 N N . LYS A 1 102 ? 5.638 2.401 -15.665 1.00 96.69 102 LYS A N 1
ATOM 797 C CA . LYS A 1 102 ? 4.963 2.726 -16.923 1.00 96.69 102 LYS A CA 1
ATOM 798 C C . LYS A 1 102 ? 5.816 3.631 -17.817 1.00 96.69 102 LYS A C 1
ATOM 800 O O . LYS A 1 102 ? 6.017 3.304 -18.981 1.00 96.69 102 LYS A O 1
ATOM 805 N N . VAL A 1 103 ? 6.360 4.720 -17.266 1.00 97.75 103 VAL A N 1
ATOM 806 C CA . VAL A 1 103 ? 7.272 5.611 -18.008 1.00 97.75 103 VAL A CA 1
ATOM 807 C C . VAL A 1 103 ? 8.505 4.842 -18.477 1.00 97.75 103 VAL A C 1
ATOM 809 O O . VAL A 1 103 ? 8.935 4.999 -19.614 1.00 97.75 103 VAL A O 1
ATOM 812 N N . ARG A 1 104 ? 9.046 3.953 -17.637 1.00 96.94 104 ARG A N 1
ATOM 813 C CA . ARG A 1 104 ? 10.200 3.133 -18.010 1.00 96.94 104 ARG A CA 1
ATOM 814 C C . ARG A 1 104 ? 9.914 2.213 -19.200 1.00 96.94 104 ARG A C 1
ATOM 816 O O . ARG A 1 104 ? 10.792 2.042 -20.039 1.00 96.94 104 ARG A O 1
ATOM 823 N N . LEU A 1 105 ? 8.720 1.627 -19.287 1.00 97.25 105 LEU A N 1
ATOM 824 C CA . LEU A 1 105 ? 8.319 0.840 -20.456 1.00 97.25 105 LEU A CA 1
ATOM 8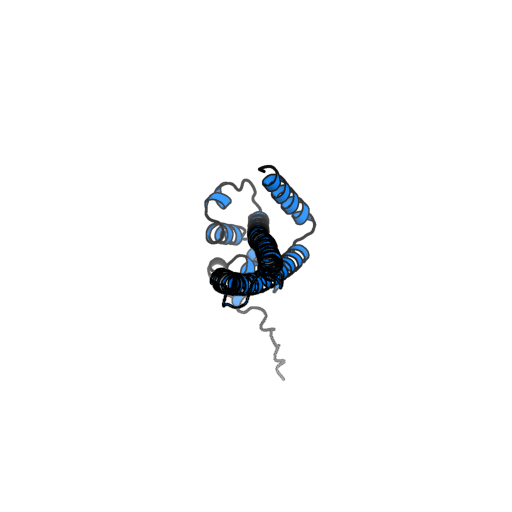25 C C . LEU A 1 105 ? 8.209 1.705 -21.714 1.00 97.25 105 LEU A C 1
ATOM 827 O O . LEU A 1 105 ? 8.729 1.303 -22.747 1.00 97.25 105 LEU A O 1
ATOM 831 N N . GLU A 1 106 ? 7.619 2.899 -21.611 1.00 97.94 106 GLU A N 1
ATOM 832 C CA . GLU A 1 106 ? 7.530 3.852 -22.729 1.00 97.94 106 GLU A CA 1
ATOM 833 C C . GLU A 1 106 ? 8.930 4.263 -23.238 1.00 97.94 106 GLU A C 1
ATOM 835 O O . GLU A 1 106 ? 9.161 4.331 -24.444 1.00 97.94 106 GLU A O 1
ATOM 840 N N . GLU A 1 107 ? 9.900 4.471 -22.337 1.00 97.81 107 GLU A N 1
ATOM 841 C CA . GLU A 1 107 ? 11.303 4.726 -22.704 1.00 97.81 107 GLU A CA 1
ATOM 842 C C . GLU A 1 107 ? 11.948 3.541 -23.437 1.00 97.81 107 GLU A C 1
ATOM 844 O O . GLU A 1 107 ? 12.679 3.739 -24.407 1.00 97.81 107 GLU A O 1
ATOM 849 N N . LEU A 1 108 ? 11.713 2.312 -22.962 1.00 97.19 108 LEU A N 1
ATOM 850 C CA . LEU A 1 108 ? 12.266 1.099 -23.569 1.00 97.19 108 LEU A CA 1
ATOM 851 C C . LEU A 1 108 ? 11.642 0.828 -24.943 1.00 97.19 108 LEU A C 1
ATOM 853 O O . LEU A 1 108 ? 12.373 0.471 -25.863 1.00 97.19 108 LEU A O 1
ATOM 857 N N . ASP A 1 109 ? 10.337 1.060 -25.102 1.00 97.50 109 ASP A N 1
ATOM 858 C CA . ASP A 1 109 ? 9.656 1.010 -26.400 1.00 97.50 109 ASP A CA 1
ATOM 859 C C . ASP A 1 109 ? 10.288 2.012 -27.383 1.00 97.50 109 ASP A C 1
ATOM 861 O O . ASP A 1 109 ? 10.650 1.638 -28.497 1.00 97.50 109 ASP A O 1
ATOM 865 N N . GLY A 1 110 ? 10.556 3.248 -26.942 1.00 97.69 110 GLY A N 1
ATOM 866 C CA . GLY A 1 110 ? 11.235 4.251 -27.770 1.00 97.69 110 GLY A CA 1
ATOM 867 C C . GLY A 1 110 ? 12.676 3.884 -28.161 1.00 97.69 110 GLY A C 1
ATOM 868 O O . GLY A 1 110 ? 13.145 4.286 -29.225 1.00 97.69 110 GLY A O 1
ATOM 869 N N . LEU A 1 111 ? 13.397 3.116 -27.335 1.00 97.31 111 LEU A N 1
ATOM 870 C CA . LEU A 1 111 ? 14.725 2.593 -27.692 1.00 97.31 111 LEU A CA 1
ATOM 871 C C . LEU A 1 111 ? 14.647 1.470 -28.733 1.00 97.31 111 LEU A C 1
ATOM 873 O O . LEU A 1 111 ? 15.535 1.376 -29.580 1.00 97.31 111 LEU A O 1
ATOM 877 N N . LEU A 1 112 ? 13.610 0.631 -28.679 1.00 96.62 112 LEU A N 1
ATOM 878 C CA . LEU A 1 112 ? 13.382 -0.419 -29.674 1.00 96.62 112 LEU A CA 1
ATOM 879 C C . LEU A 1 112 ? 13.023 0.184 -31.037 1.00 96.62 112 LEU A C 1
ATOM 881 O O . LEU A 1 112 ? 13.614 -0.212 -32.037 1.00 96.62 112 LEU A O 1
ATOM 885 N N . GLU A 1 113 ? 12.165 1.208 -31.070 1.00 96.94 113 GLU A N 1
ATOM 886 C CA . GLU A 1 113 ? 11.853 1.955 -32.299 1.00 96.94 113 GLU A CA 1
ATOM 887 C C . GLU A 1 113 ? 13.119 2.556 -32.936 1.00 96.94 113 GLU A C 1
ATOM 889 O O . GLU A 1 113 ? 13.362 2.395 -34.130 1.00 96.94 113 GLU A O 1
ATOM 894 N N . GLN A 1 114 ? 13.997 3.167 -32.131 1.00 95.62 114 GLN A N 1
ATOM 895 C CA . GLN A 1 114 ? 15.283 3.686 -32.619 1.00 95.62 114 GLN A CA 1
ATOM 896 C C . GLN A 1 114 ? 16.206 2.584 -33.156 1.00 95.62 114 GLN A C 1
ATOM 898 O O . GLN A 1 114 ? 16.966 2.817 -34.099 1.00 95.62 114 GLN A O 1
ATOM 903 N N . ALA A 1 115 ? 16.186 1.392 -32.553 1.00 92.44 115 ALA A N 1
ATOM 904 C CA . ALA A 1 115 ? 16.971 0.260 -33.033 1.00 92.44 115 ALA A CA 1
ATOM 905 C C . ALA A 1 115 ? 16.472 -0.217 -34.407 1.00 92.44 115 ALA A C 1
ATOM 907 O O . ALA A 1 115 ? 17.296 -0.498 -35.284 1.00 92.44 115 ALA A O 1
ATOM 908 N N . ASP A 1 116 ? 15.154 -0.251 -34.612 1.00 92.62 116 ASP A N 1
ATOM 909 C CA . ASP A 1 116 ? 14.534 -0.575 -35.898 1.00 92.62 116 ASP A CA 1
ATOM 910 C C . ASP A 1 116 ? 14.874 0.465 -36.970 1.00 92.62 116 ASP A C 1
ATOM 912 O O . ASP A 1 116 ? 15.329 0.085 -38.053 1.00 92.62 116 ASP A O 1
ATOM 916 N N . ASP A 1 117 ? 14.792 1.760 -36.647 1.00 94.12 117 ASP A N 1
ATOM 917 C CA . ASP A 1 117 ? 15.210 2.838 -37.550 1.00 94.12 117 ASP A CA 1
ATOM 918 C C . ASP A 1 117 ? 16.673 2.649 -37.984 1.00 94.12 117 ASP A C 1
ATOM 920 O O . ASP A 1 117 ? 16.999 2.691 -39.172 1.00 94.12 117 ASP A O 1
ATOM 924 N N . VAL A 1 118 ? 17.588 2.398 -37.040 1.00 89.81 118 VAL A N 1
ATOM 925 C CA . VAL A 1 118 ? 19.013 2.186 -37.347 1.00 89.81 118 VAL A CA 1
ATOM 926 C C . VAL A 1 118 ? 19.211 0.966 -38.249 1.00 89.81 118 VAL A C 1
ATOM 928 O O . VAL A 1 118 ? 20.003 1.026 -39.195 1.00 89.81 118 VAL A O 1
ATOM 931 N N . LYS A 1 119 ? 18.495 -0.134 -37.998 1.00 89.06 119 LYS A N 1
ATOM 932 C CA . LYS A 1 119 ? 18.540 -1.322 -38.859 1.00 89.06 119 LYS A CA 1
ATOM 933 C C . LYS A 1 119 ? 18.014 -1.032 -40.258 1.00 89.06 119 LYS A C 1
ATOM 935 O O . LYS A 1 119 ? 18.620 -1.513 -41.211 1.00 89.06 119 LYS A O 1
ATOM 940 N N . GLU A 1 120 ? 16.947 -0.251 -40.403 1.00 90.50 120 GLU A N 1
ATOM 941 C CA . GLU A 1 120 ? 16.407 0.137 -41.710 1.00 90.50 120 GLU A CA 1
ATOM 942 C C . GLU A 1 120 ? 17.430 0.960 -42.507 1.00 90.50 120 GLU A C 1
ATOM 944 O O . GLU A 1 120 ? 17.717 0.651 -43.666 1.00 90.50 120 GLU A O 1
ATOM 949 N N . HIS A 1 121 ? 18.070 1.942 -41.864 1.00 88.25 121 HIS A N 1
ATOM 950 C CA . HIS A 1 121 ? 19.093 2.782 -42.495 1.00 88.25 121 HIS A CA 1
ATOM 951 C C . HIS A 1 121 ? 20.357 1.993 -42.879 1.00 88.25 121 HIS A C 1
ATOM 953 O O . HIS A 1 121 ? 20.979 2.278 -43.904 1.00 88.25 121 HIS A O 1
ATOM 959 N N . LEU A 1 122 ? 20.753 1.006 -42.069 1.00 83.25 122 LEU A N 1
ATOM 960 C CA . LEU A 1 122 ? 21.927 0.162 -42.321 1.00 83.25 122 LEU A CA 1
ATOM 961 C C . LEU A 1 122 ? 21.638 -1.025 -43.254 1.00 83.25 122 LEU A C 1
ATOM 963 O O . LEU A 1 122 ? 22.560 -1.537 -43.885 1.00 83.25 122 LEU A O 1
ATOM 967 N N . GLY A 1 123 ? 20.384 -1.470 -43.330 1.00 71.44 123 GLY A N 1
ATOM 968 C CA . GLY A 1 123 ? 19.915 -2.619 -44.106 1.00 71.44 123 GLY A CA 1
ATOM 969 C C . GLY A 1 123 ? 19.602 -2.313 -45.572 1.00 71.44 123 GLY A C 1
ATOM 970 O O . GLY A 1 123 ? 19.121 -3.195 -46.285 1.00 71.44 123 GLY A O 1
ATOM 971 N N . ALA A 1 124 ? 19.874 -1.090 -46.041 1.00 64.12 124 ALA A N 1
ATOM 972 C CA . ALA A 1 124 ? 19.691 -0.715 -47.437 1.00 64.12 124 ALA A CA 1
ATOM 973 C C . ALA A 1 124 ? 20.457 -1.689 -48.377 1.00 64.12 124 ALA A C 1
ATOM 975 O O . ALA A 1 124 ? 21.661 -1.900 -48.187 1.00 64.12 124 ALA A O 1
ATOM 976 N N . PRO A 1 125 ? 19.805 -2.272 -49.411 1.00 54.88 125 PRO A N 1
ATOM 977 C CA . PRO A 1 125 ? 20.332 -3.410 -50.185 1.00 54.88 125 PRO A CA 1
ATOM 978 C C . PRO A 1 125 ? 21.646 -3.162 -50.939 1.00 54.88 125 PRO A C 1
ATOM 980 O O . PRO A 1 125 ? 22.270 -4.106 -51.418 1.00 54.88 125 PRO A O 1
ATOM 983 N N . GLU A 1 126 ? 22.066 -1.907 -51.089 1.00 55.62 126 GLU A N 1
ATOM 984 C CA . GLU A 1 126 ? 23.176 -1.534 -51.967 1.00 55.62 126 GLU A CA 1
ATOM 985 C C . GLU A 1 126 ? 24.572 -1.756 -51.349 1.00 55.62 126 GLU A C 1
ATOM 987 O O . GLU A 1 126 ? 25.564 -1.637 -52.067 1.00 55.62 126 GLU A O 1
ATOM 992 N N . LEU A 1 127 ? 24.690 -2.117 -50.058 1.00 55.06 127 LEU A N 1
ATOM 993 C CA . LEU A 1 127 ? 25.987 -2.131 -49.350 1.00 55.06 127 LEU A CA 1
ATOM 994 C C . LEU A 1 127 ? 26.439 -3.458 -48.708 1.00 55.06 127 LEU A C 1
ATOM 996 O O . LEU A 1 127 ? 27.585 -3.531 -48.263 1.00 55.06 127 LEU A O 1
ATOM 1000 N N . LEU A 1 128 ? 25.626 -4.518 -48.656 1.00 54.25 128 LEU A N 1
ATOM 1001 C CA . LEU A 1 128 ? 25.927 -5.677 -47.796 1.00 54.25 128 LEU A CA 1
ATOM 1002 C C . LEU A 1 128 ? 26.134 -6.988 -48.568 1.00 54.25 128 LEU A C 1
ATOM 1004 O O . LEU A 1 128 ? 25.253 -7.833 -48.667 1.00 54.25 128 LEU A O 1
ATOM 1008 N N . MET A 1 129 ? 27.362 -7.184 -49.056 1.00 58.50 129 MET A N 1
ATOM 1009 C CA . MET A 1 129 ? 27.922 -8.509 -49.387 1.00 58.50 129 MET A CA 1
ATOM 1010 C C . MET A 1 129 ? 28.794 -9.071 -48.239 1.00 58.50 129 MET A C 1
ATOM 1012 O O . MET A 1 129 ? 29.582 -9.990 -48.448 1.00 58.50 129 MET A O 1
ATOM 1016 N N . GLY A 1 130 ? 28.666 -8.538 -47.017 1.00 63.19 130 GLY A N 1
ATOM 1017 C CA . GLY A 1 130 ? 29.366 -9.028 -45.825 1.00 63.19 130 GLY A CA 1
ATOM 1018 C C . GLY A 1 130 ? 28.616 -8.703 -44.531 1.00 63.19 130 GLY A C 1
ATOM 1019 O O . GLY A 1 130 ? 27.886 -7.714 -44.479 1.00 63.19 130 GLY A O 1
ATOM 1020 N N . ASP A 1 131 ? 28.798 -9.538 -43.503 1.00 67.38 131 ASP A N 1
ATOM 1021 C CA . ASP A 1 131 ? 28.229 -9.344 -42.163 1.00 67.38 131 ASP A CA 1
ATOM 1022 C C . ASP A 1 131 ? 28.620 -7.966 -41.609 1.00 67.38 131 ASP A C 1
ATOM 1024 O O . ASP A 1 131 ? 29.789 -7.690 -41.322 1.00 67.38 131 ASP A O 1
ATOM 1028 N N . SER A 1 132 ? 27.636 -7.081 -41.453 1.00 83.94 132 SER A N 1
ATOM 1029 C CA . SER A 1 132 ? 27.856 -5.783 -40.823 1.00 83.94 132 SER A CA 1
ATOM 1030 C C . SER A 1 132 ? 28.013 -5.973 -39.318 1.00 83.94 132 SER A C 1
ATOM 1032 O O . SER A 1 132 ? 27.041 -6.229 -38.610 1.00 83.94 132 SER A O 1
ATOM 1034 N N . MET A 1 133 ? 29.233 -5.786 -38.811 1.00 87.38 133 MET A N 1
ATOM 1035 C CA . MET A 1 133 ? 29.532 -5.807 -37.372 1.00 87.38 133 MET A CA 1
ATOM 1036 C C . MET A 1 133 ? 28.616 -4.863 -36.569 1.00 87.38 133 MET A C 1
ATOM 1038 O O . MET A 1 133 ? 28.277 -5.157 -35.425 1.00 87.38 133 MET A O 1
ATOM 1042 N N . VAL A 1 134 ? 28.181 -3.753 -37.176 1.00 85.00 134 VAL A N 1
ATOM 1043 C CA . VAL A 1 134 ? 27.259 -2.791 -36.557 1.00 85.00 134 VAL A CA 1
ATOM 1044 C C . VAL A 1 134 ? 25.866 -3.396 -36.374 1.00 85.00 134 VAL A C 1
ATOM 1046 O O . VAL A 1 134 ? 25.294 -3.247 -35.300 1.00 85.00 134 VAL A O 1
ATOM 1049 N N . LEU A 1 135 ? 25.344 -4.137 -37.359 1.00 86.62 135 LEU A N 1
ATOM 1050 C CA . LEU A 1 135 ? 24.046 -4.816 -37.231 1.00 86.62 135 LEU A CA 1
ATOM 1051 C C . LEU A 1 135 ? 24.072 -5.886 -36.132 1.00 86.62 135 LEU A C 1
ATOM 1053 O O . LEU A 1 135 ? 23.099 -6.018 -35.390 1.00 86.62 135 LEU A O 1
ATOM 1057 N N . THR A 1 136 ? 25.189 -6.602 -35.971 1.00 89.50 136 THR A N 1
ATOM 1058 C CA . THR A 1 136 ? 25.362 -7.570 -34.876 1.00 89.50 136 THR A CA 1
ATOM 1059 C C . THR A 1 136 ? 25.335 -6.888 -33.507 1.00 89.50 136 THR A C 1
ATOM 1061 O O . THR A 1 136 ? 24.676 -7.379 -32.592 1.00 89.50 136 THR A O 1
ATOM 1064 N N . ILE A 1 137 ? 26.007 -5.739 -33.362 1.00 90.44 137 ILE A N 1
ATOM 1065 C CA . ILE A 1 137 ? 26.000 -4.958 -32.114 1.00 90.44 137 ILE A CA 1
ATOM 1066 C C . ILE A 1 137 ? 24.592 -4.432 -31.812 1.00 90.44 137 ILE A C 1
ATOM 1068 O O . ILE A 1 137 ? 24.113 -4.607 -30.694 1.00 90.44 137 ILE A O 1
ATOM 1072 N N . VAL A 1 138 ? 23.911 -3.844 -32.802 1.00 90.25 138 VAL A N 1
ATOM 1073 C CA . VAL A 1 138 ? 22.542 -3.323 -32.641 1.00 90.25 138 VAL A CA 1
ATOM 1074 C C . VAL A 1 138 ? 21.574 -4.439 -32.241 1.00 90.25 138 VAL A C 1
ATOM 1076 O O . VAL A 1 138 ? 20.788 -4.253 -31.320 1.00 90.25 138 VAL A O 1
ATOM 1079 N N . SER A 1 139 ? 21.684 -5.622 -32.854 1.00 90.69 139 SER A N 1
ATOM 1080 C CA . SER A 1 139 ? 20.846 -6.780 -32.504 1.00 90.69 139 SER A CA 1
ATOM 1081 C C . SER A 1 139 ? 21.105 -7.284 -31.077 1.00 90.69 139 SER A C 1
ATOM 1083 O O . SER A 1 139 ? 20.175 -7.671 -30.378 1.00 90.69 139 SER A O 1
ATOM 1085 N N . SER A 1 140 ? 22.360 -7.253 -30.610 1.00 94.69 140 SER A N 1
ATOM 1086 C CA . SER A 1 140 ? 22.686 -7.604 -29.220 1.00 94.69 140 SER A CA 1
ATOM 1087 C C . SER A 1 140 ? 22.084 -6.607 -28.228 1.00 94.69 140 SER A C 1
ATOM 1089 O O . SER A 1 140 ? 21.507 -7.019 -27.229 1.00 94.69 140 SER A O 1
ATOM 1091 N N . MET A 1 141 ? 22.202 -5.304 -28.502 1.00 95.06 141 MET A N 1
ATOM 1092 C CA . MET A 1 141 ? 21.645 -4.262 -27.633 1.00 95.06 141 MET A CA 1
ATOM 1093 C C . MET A 1 141 ? 20.116 -4.316 -27.585 1.00 95.06 141 MET A C 1
ATOM 1095 O O . MET A 1 141 ? 19.530 -4.149 -26.522 1.00 95.06 141 MET A O 1
ATOM 1099 N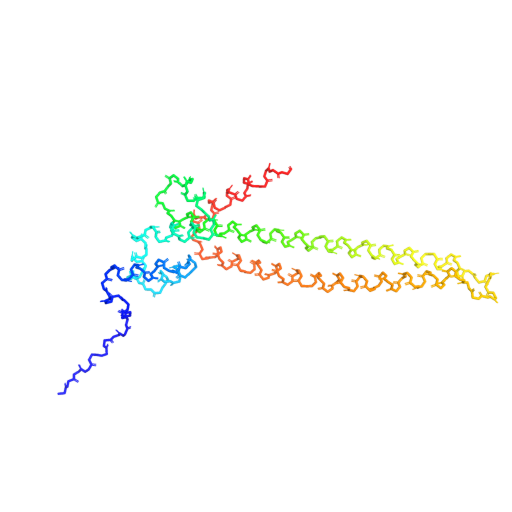 N . GLU A 1 142 ? 19.465 -4.573 -28.717 1.00 94.94 142 GLU A N 1
ATOM 1100 C CA . GLU A 1 142 ? 18.018 -4.785 -28.777 1.00 94.94 142 GLU A CA 1
ATOM 1101 C C . GLU A 1 142 ? 17.589 -5.965 -27.901 1.00 94.94 142 GLU A C 1
ATOM 1103 O O . GLU A 1 142 ? 16.620 -5.846 -27.156 1.00 94.94 142 GLU A O 1
ATOM 1108 N N . GLN A 1 143 ? 18.322 -7.084 -27.933 1.00 96.75 143 GLN A N 1
ATOM 1109 C CA . GLN A 1 143 ? 18.020 -8.231 -27.080 1.00 96.75 143 GLN A CA 1
ATOM 1110 C C . GLN A 1 143 ? 18.113 -7.876 -25.585 1.00 96.75 143 GLN A C 1
ATOM 1112 O O . GLN A 1 143 ? 17.244 -8.280 -24.810 1.00 96.75 143 GLN A O 1
ATOM 1117 N N . ASP A 1 144 ? 19.106 -7.075 -25.188 1.00 97.50 144 ASP A N 1
ATOM 1118 C CA . ASP A 1 144 ? 19.224 -6.574 -23.814 1.00 97.50 144 ASP A CA 1
ATOM 1119 C C . ASP A 1 144 ? 18.049 -5.648 -23.442 1.00 97.50 144 ASP A C 1
ATOM 1121 O O . ASP A 1 144 ? 17.479 -5.762 -22.354 1.00 97.50 144 ASP A O 1
ATOM 1125 N N . VAL A 1 145 ? 17.637 -4.753 -24.349 1.00 96.75 145 VAL A N 1
ATOM 1126 C CA . VAL A 1 145 ? 16.487 -3.851 -24.142 1.00 96.75 145 VAL A CA 1
ATOM 1127 C C . VAL A 1 145 ? 15.178 -4.637 -24.042 1.00 96.75 145 VAL A C 1
ATOM 1129 O O . VAL A 1 145 ? 14.360 -4.342 -23.170 1.00 96.75 145 VAL A O 1
ATOM 1132 N N . LEU A 1 146 ? 14.988 -5.668 -24.870 1.00 97.50 146 LEU A N 1
ATOM 1133 C CA . LEU A 1 146 ? 13.834 -6.566 -24.804 1.00 97.50 146 LEU A CA 1
ATOM 1134 C C . LEU A 1 146 ? 13.765 -7.300 -23.463 1.00 97.50 146 LEU A C 1
ATOM 1136 O O . LEU A 1 146 ? 12.678 -7.413 -22.896 1.00 97.50 146 LEU A O 1
ATOM 1140 N N . GLN A 1 147 ? 14.905 -7.754 -22.932 1.00 98.00 147 GLN A N 1
ATOM 1141 C CA . GLN A 1 147 ? 14.953 -8.376 -21.609 1.00 98.00 147 GLN A CA 1
ATOM 1142 C C . GLN A 1 147 ? 14.560 -7.379 -20.513 1.00 98.00 147 GLN A C 1
ATOM 1144 O O . GLN A 1 147 ? 13.687 -7.673 -19.702 1.00 98.00 147 GLN A O 1
ATOM 1149 N N . LEU A 1 148 ? 15.129 -6.169 -20.525 1.00 97.25 148 LEU A N 1
ATOM 1150 C CA . LEU A 1 148 ? 14.776 -5.126 -19.553 1.00 97.25 148 LEU A CA 1
ATOM 1151 C C . LEU A 1 148 ? 13.295 -4.740 -19.624 1.00 97.25 148 LEU A C 1
ATOM 1153 O O . LEU A 1 148 ? 12.669 -4.476 -18.598 1.00 97.25 148 LEU A O 1
ATOM 1157 N N . ARG A 1 149 ? 12.729 -4.700 -20.833 1.00 97.69 149 ARG A N 1
ATOM 1158 C CA . ARG A 1 149 ? 11.306 -4.432 -21.059 1.00 97.69 149 ARG A CA 1
ATOM 1159 C C . ARG A 1 149 ? 10.437 -5.547 -20.493 1.00 97.69 149 ARG A C 1
ATOM 1161 O O . ARG A 1 149 ? 9.404 -5.260 -19.894 1.00 97.69 149 ARG A O 1
ATOM 1168 N N . TRP A 1 150 ? 10.843 -6.801 -20.683 1.00 98.06 150 TRP A N 1
ATOM 1169 C CA . TRP A 1 150 ? 10.156 -7.950 -20.106 1.00 98.06 150 TRP A CA 1
ATOM 1170 C C . TRP A 1 150 ? 10.127 -7.861 -18.578 1.00 98.06 150 TRP A C 1
ATOM 1172 O O . TRP A 1 150 ? 9.046 -7.895 -17.992 1.00 98.06 150 TRP A O 1
ATOM 1182 N N . ASP A 1 151 ? 11.288 -7.660 -17.953 1.00 97.69 151 ASP A N 1
ATOM 1183 C CA . ASP A 1 151 ? 11.417 -7.573 -16.495 1.00 97.69 151 ASP A CA 1
ATOM 1184 C C . ASP A 1 151 ? 10.565 -6.416 -15.933 1.00 97.69 151 ASP A C 1
ATOM 1186 O O . ASP A 1 151 ? 9.778 -6.598 -15.004 1.00 97.69 151 ASP A O 1
ATOM 1190 N N . ALA A 1 152 ? 10.630 -5.234 -16.560 1.00 96.81 152 ALA A N 1
ATOM 1191 C CA . ALA A 1 152 ? 9.820 -4.079 -16.165 1.00 96.81 152 ALA A CA 1
ATOM 1192 C C . ALA A 1 152 ? 8.308 -4.316 -16.339 1.00 96.81 152 ALA A C 1
ATOM 1194 O O . ALA A 1 152 ? 7.507 -3.789 -15.565 1.00 96.81 152 ALA A O 1
ATOM 1195 N N . SER A 1 153 ? 7.902 -5.104 -17.339 1.00 97.50 153 SER A N 1
ATOM 1196 C CA . SER A 1 153 ? 6.500 -5.476 -17.543 1.00 97.50 153 SER A CA 1
ATOM 1197 C C . SER A 1 153 ? 6.004 -6.435 -16.463 1.00 97.50 153 SER A C 1
ATOM 1199 O O . SER A 1 153 ? 4.848 -6.328 -16.053 1.00 97.50 153 SER A O 1
ATOM 1201 N N . GLU A 1 154 ? 6.841 -7.366 -16.004 1.00 98.06 154 GLU A N 1
ATOM 1202 C CA . GLU A 1 154 ? 6.500 -8.265 -14.898 1.00 98.06 154 GLU A CA 1
ATOM 1203 C C . GLU A 1 154 ? 6.325 -7.475 -13.595 1.00 98.06 154 GLU A C 1
ATOM 1205 O O . GLU A 1 154 ? 5.294 -7.595 -12.925 1.00 98.06 154 GLU A O 1
ATOM 1210 N N . ASP A 1 155 ? 7.268 -6.579 -13.298 1.00 97.06 155 ASP A N 1
ATOM 1211 C CA . ASP A 1 155 ? 7.189 -5.683 -12.143 1.00 97.06 155 ASP A CA 1
ATOM 1212 C C . ASP A 1 155 ? 5.945 -4.781 -12.194 1.00 97.06 155 ASP A C 1
ATOM 1214 O O . ASP A 1 155 ? 5.302 -4.544 -11.165 1.00 97.06 155 ASP A O 1
ATOM 1218 N N . LEU A 1 156 ? 5.567 -4.294 -13.384 1.00 96.44 156 LEU A N 1
ATOM 1219 C CA . LEU A 1 156 ? 4.375 -3.463 -13.561 1.00 96.44 156 LEU A CA 1
ATOM 1220 C C . LEU A 1 156 ? 3.096 -4.229 -13.207 1.00 96.44 156 LEU A C 1
ATOM 1222 O O . LEU A 1 156 ? 2.257 -3.682 -12.492 1.00 96.44 156 LEU A O 1
ATOM 1226 N N . LEU A 1 157 ? 2.959 -5.484 -13.648 1.00 96.75 157 LEU A N 1
ATOM 1227 C CA . LEU A 1 157 ? 1.796 -6.321 -13.325 1.00 96.75 157 LEU A CA 1
ATOM 1228 C C . LEU A 1 157 ? 1.686 -6.576 -11.816 1.00 96.75 157 LEU A C 1
ATOM 1230 O O . LEU A 1 157 ? 0.594 -6.518 -11.245 1.00 96.75 157 LEU A O 1
ATOM 1234 N N . VAL A 1 158 ? 2.817 -6.814 -11.144 1.00 97.25 158 VAL A N 1
ATOM 1235 C CA . VAL A 1 158 ? 2.857 -6.965 -9.681 1.00 97.25 158 VAL A CA 1
ATOM 1236 C C . VAL A 1 158 ? 2.448 -5.662 -8.986 1.00 97.25 158 VAL A C 1
ATOM 1238 O O . VAL A 1 158 ? 1.676 -5.685 -8.020 1.00 97.25 158 VAL A O 1
ATOM 1241 N N . ALA A 1 159 ? 2.937 -4.517 -9.469 1.00 93.50 159 ALA A N 1
ATOM 1242 C CA . ALA A 1 159 ? 2.579 -3.208 -8.933 1.00 93.50 159 ALA A CA 1
ATOM 1243 C C . ALA A 1 159 ? 1.088 -2.886 -9.141 1.00 93.50 159 ALA A C 1
ATOM 1245 O O . ALA A 1 159 ? 0.440 -2.402 -8.213 1.00 93.50 159 ALA A O 1
ATOM 1246 N N . GLU A 1 160 ? 0.534 -3.191 -10.316 1.00 95.38 160 GLU A N 1
ATOM 1247 C CA . GLU A 1 160 ? -0.880 -3.004 -10.652 1.00 95.38 160 GLU A CA 1
ATOM 1248 C C . GLU A 1 160 ? -1.784 -3.820 -9.723 1.00 95.38 160 GLU A C 1
ATOM 1250 O O . GLU A 1 160 ? -2.621 -3.244 -9.022 1.00 95.38 160 GLU A O 1
ATOM 1255 N N . ALA A 1 161 ? -1.537 -5.129 -9.603 1.00 96.50 161 ALA A N 1
ATOM 1256 C CA . ALA A 1 161 ? -2.299 -6.006 -8.714 1.00 96.50 161 ALA A CA 1
ATOM 1257 C C . ALA A 1 161 ? -2.277 -5.513 -7.256 1.00 96.50 161 ALA A C 1
ATOM 1259 O O . ALA A 1 161 ? -3.286 -5.546 -6.546 1.00 96.50 161 ALA A O 1
ATOM 1260 N N . LYS A 1 162 ? -1.131 -4.997 -6.798 1.00 94.25 162 LYS A N 1
ATOM 1261 C CA . LYS A 1 162 ? -0.992 -4.442 -5.448 1.00 94.25 162 LYS A CA 1
ATOM 1262 C C . LYS A 1 162 ? -1.746 -3.123 -5.271 1.00 94.25 162 LYS A C 1
ATOM 1264 O O . LYS A 1 162 ? -2.318 -2.890 -4.204 1.00 94.25 162 LYS A O 1
ATOM 1269 N N . VAL A 1 163 ? -1.763 -2.258 -6.285 1.00 91.19 163 VAL A N 1
ATOM 1270 C CA . VAL A 1 163 ? -2.566 -1.027 -6.279 1.00 91.19 163 VAL A CA 1
ATOM 1271 C C . VAL A 1 163 ? -4.056 -1.366 -6.215 1.00 91.19 163 VAL A C 1
ATOM 1273 O O . VAL A 1 163 ? -4.763 -0.775 -5.399 1.00 91.19 163 VAL A O 1
ATOM 1276 N N . GLU A 1 164 ? -4.530 -2.329 -7.006 1.00 92.88 164 GLU A N 1
ATOM 1277 C CA . GLU A 1 164 ? -5.926 -2.784 -6.984 1.00 92.88 164 GLU A CA 1
ATOM 1278 C C . GLU A 1 164 ? -6.321 -3.364 -5.622 1.00 92.88 164 GLU A C 1
ATOM 1280 O O . GLU A 1 164 ? -7.348 -2.981 -5.051 1.00 92.88 164 GLU A O 1
ATOM 1285 N N . GLN A 1 165 ? -5.474 -4.227 -5.052 1.00 94.50 165 GLN A N 1
ATOM 1286 C CA . GLN A 1 165 ? -5.688 -4.786 -3.719 1.00 94.50 165 GLN A CA 1
ATOM 1287 C C . GLN A 1 165 ? -5.832 -3.676 -2.667 1.00 94.50 165 GLN A C 1
ATOM 1289 O O . GLN A 1 165 ? -6.809 -3.655 -1.916 1.00 94.50 165 GLN A O 1
ATOM 1294 N N . LEU A 1 166 ? -4.895 -2.722 -2.629 1.00 88.38 166 LEU A N 1
ATOM 1295 C CA . LEU A 1 166 ? -4.918 -1.616 -1.668 1.00 88.38 166 LEU A CA 1
ATOM 1296 C C . LEU A 1 166 ? -6.139 -0.707 -1.851 1.00 88.38 166 LEU A C 1
ATOM 1298 O O . LEU A 1 166 ? -6.693 -0.219 -0.865 1.00 88.38 166 LEU A O 1
ATOM 1302 N N . GLN A 1 167 ? -6.579 -0.482 -3.091 1.00 88.25 167 GLN A N 1
ATOM 1303 C CA . GLN A 1 167 ? -7.804 0.268 -3.371 1.00 88.25 167 GLN A CA 1
ATOM 1304 C C . GLN A 1 167 ? -9.039 -0.454 -2.830 1.00 88.25 167 GLN A C 1
ATOM 1306 O O . GLN A 1 167 ? -9.867 0.180 -2.173 1.00 88.25 167 GLN A O 1
ATOM 1311 N N . SER A 1 168 ? -9.139 -1.768 -3.041 1.00 91.19 168 SER A N 1
ATOM 1312 C CA . SER A 1 168 ? -10.229 -2.583 -2.496 1.00 91.19 168 SER A CA 1
ATOM 1313 C C . SER A 1 168 ? -10.235 -2.565 -0.964 1.00 91.19 168 SER A C 1
ATOM 1315 O O . SER A 1 168 ? -11.287 -2.374 -0.351 1.00 91.19 168 SER A O 1
ATOM 1317 N N . GLU A 1 169 ? -9.070 -2.716 -0.327 1.00 87.94 169 GLU A N 1
ATOM 1318 C CA . GLU A 1 169 ? -8.928 -2.655 1.134 1.00 87.94 169 GLU A CA 1
ATOM 1319 C C . GLU A 1 169 ? -9.346 -1.288 1.695 1.00 87.94 169 GLU A C 1
ATOM 1321 O O . GLU A 1 169 ? -10.097 -1.210 2.670 1.00 87.94 169 GLU A O 1
ATOM 1326 N N . LEU A 1 170 ? -8.909 -0.196 1.062 1.00 85.50 170 LEU A N 1
ATOM 1327 C CA . LEU A 1 170 ? -9.298 1.160 1.449 1.00 85.50 170 LEU A CA 1
ATOM 1328 C C . LEU A 1 170 ? -10.795 1.404 1.260 1.00 85.50 170 LEU A C 1
ATOM 1330 O O . LEU A 1 170 ? -11.422 2.037 2.110 1.00 85.50 170 LEU A O 1
ATOM 1334 N N . GLN A 1 171 ? -11.385 0.902 0.177 1.00 86.12 171 GLN A N 1
ATOM 1335 C CA . GLN A 1 171 ? -12.815 1.038 -0.074 1.00 86.12 171 GLN A CA 1
ATOM 1336 C C . GLN A 1 171 ? -13.641 0.290 0.979 1.00 86.12 171 GLN A C 1
ATOM 1338 O O . GLN A 1 171 ? -14.589 0.864 1.527 1.00 86.12 171 GLN A O 1
ATOM 1343 N N . ASP A 1 172 ? -13.267 -0.949 1.308 1.00 85.25 172 ASP A N 1
ATOM 1344 C CA . ASP A 1 172 ? -13.903 -1.720 2.381 1.00 85.25 172 ASP A CA 1
ATOM 1345 C C . ASP A 1 172 ? -13.779 -0.985 3.721 1.00 85.25 172 ASP A C 1
ATOM 1347 O O . ASP A 1 172 ? -14.778 -0.780 4.416 1.00 85.25 172 ASP A O 1
ATOM 1351 N N . LEU A 1 173 ? -12.592 -0.474 4.044 1.00 82.75 173 LEU A N 1
ATOM 1352 C CA . LEU A 1 173 ? -12.362 0.270 5.275 1.00 82.75 173 LEU A CA 1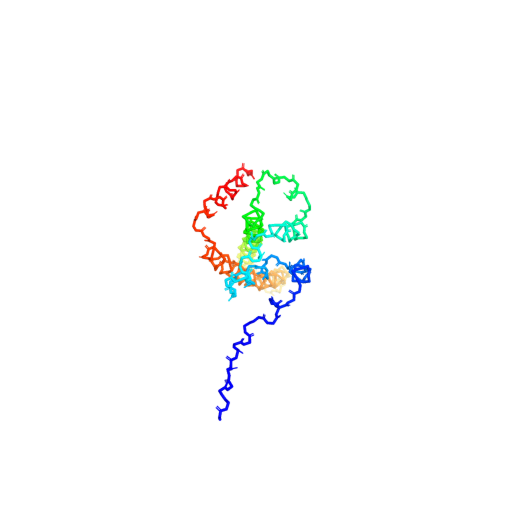
ATOM 1353 C C . LEU A 1 173 ? -13.227 1.534 5.356 1.00 82.75 173 LEU A C 1
ATOM 1355 O O . LEU A 1 173 ? -13.946 1.741 6.337 1.00 82.75 173 LEU A O 1
ATOM 1359 N N . LEU A 1 174 ? -13.223 2.366 4.313 1.00 80.00 174 LEU A N 1
ATOM 1360 C CA . LEU A 1 174 ? -14.008 3.602 4.263 1.00 80.00 174 LEU A CA 1
ATOM 1361 C C . LEU A 1 174 ? -15.522 3.344 4.264 1.00 80.00 174 LEU A C 1
ATOM 1363 O O . LEU A 1 174 ? -16.295 4.205 4.705 1.00 80.00 174 LEU A O 1
ATOM 1367 N N . SER A 1 175 ? -15.967 2.171 3.803 1.00 80.44 175 SER A N 1
ATOM 1368 C CA . SER A 1 175 ? -17.372 1.761 3.885 1.00 80.44 175 SER A CA 1
ATOM 1369 C C . SER A 1 175 ? -17.821 1.502 5.330 1.00 80.44 175 SER A C 1
ATOM 1371 O O . SER A 1 175 ? -18.967 1.796 5.673 1.00 80.44 175 SER A O 1
ATOM 1373 N N . ARG A 1 176 ? -16.904 1.031 6.187 1.00 76.00 176 ARG A N 1
ATOM 1374 C CA . ARG A 1 176 ? -17.151 0.691 7.599 1.00 76.00 176 ARG A CA 1
ATOM 1375 C C . ARG A 1 176 ? -16.997 1.881 8.544 1.00 76.00 176 ARG A C 1
ATOM 1377 O O . ARG A 1 176 ? -17.576 1.879 9.630 1.00 76.00 176 ARG A O 1
ATOM 1384 N N . VAL A 1 177 ? -16.237 2.900 8.145 1.00 70.88 177 VAL A N 1
ATOM 1385 C CA . VAL A 1 177 ? -16.068 4.132 8.924 1.00 70.88 177 VAL A CA 1
ATOM 1386 C C . VAL A 1 177 ? -17.351 4.982 8.852 1.00 70.88 177 VAL A C 1
ATOM 1388 O O . VAL A 1 177 ? -17.829 5.271 7.748 1.00 70.88 177 VAL A O 1
ATOM 1391 N N . PRO A 1 178 ? -17.919 5.419 9.998 1.00 67.06 178 PRO A N 1
ATOM 1392 C CA . PRO A 1 178 ? -19.085 6.299 10.022 1.00 67.06 178 PRO A CA 1
ATOM 1393 C C . PRO A 1 178 ? -18.895 7.539 9.140 1.00 67.06 178 PRO A C 1
ATOM 1395 O O . PRO A 1 178 ? -17.840 8.171 9.150 1.00 67.06 178 PRO A O 1
ATOM 1398 N N . GLY A 1 179 ? -19.936 7.933 8.398 1.00 59.50 179 GLY A N 1
ATOM 1399 C CA . GLY A 1 179 ? -19.862 9.056 7.452 1.00 59.50 179 GLY A CA 1
ATOM 1400 C C . GLY A 1 179 ? -19.429 10.388 8.081 1.00 59.50 179 GLY A C 1
ATOM 1401 O O . GLY A 1 179 ? -18.796 11.198 7.409 1.00 59.50 179 GLY A O 1
ATOM 1402 N N . CYS A 1 180 ? -19.684 10.590 9.379 1.00 54.50 180 CYS A N 1
ATOM 1403 C CA . CYS A 1 180 ? -19.225 11.763 10.128 1.00 54.50 180 CYS A CA 1
ATOM 1404 C C . CYS A 1 180 ? -17.697 11.841 10.280 1.00 54.50 180 CYS A C 1
ATOM 1406 O O . CYS A 1 180 ? -17.172 12.919 10.535 1.00 54.50 180 CYS A O 1
ATOM 1408 N N . TRP A 1 181 ? -16.980 10.729 10.105 1.00 57.16 181 TRP A N 1
ATOM 1409 C CA . TRP A 1 181 ? -15.520 10.676 10.210 1.00 57.16 181 TRP A CA 1
ATOM 1410 C C . TRP A 1 181 ? -14.851 10.829 8.842 1.00 57.16 181 TRP A C 1
ATOM 1412 O O . TRP A 1 181 ? -13.744 11.352 8.775 1.00 57.16 181 TRP A O 1
ATOM 1422 N N . ARG A 1 182 ? -15.553 10.508 7.740 1.00 57.44 182 ARG A N 1
ATOM 1423 C CA . ARG A 1 182 ? -15.045 10.713 6.367 1.00 57.44 182 ARG A CA 1
ATOM 1424 C C . ARG A 1 182 ? -14.667 12.166 6.089 1.00 57.44 182 ARG A C 1
ATOM 1426 O O . ARG A 1 182 ? -13.681 12.410 5.406 1.00 57.44 182 ARG A O 1
ATOM 1433 N N . ALA A 1 183 ? -15.419 13.126 6.631 1.00 54.75 183 ALA A N 1
ATOM 1434 C CA . ALA A 1 183 ? -15.118 14.549 6.470 1.00 54.75 183 ALA A CA 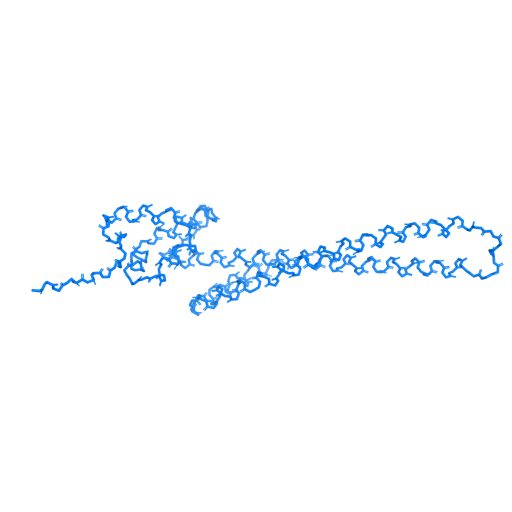1
ATOM 1435 C C . ALA A 1 183 ? -13.797 14.950 7.156 1.00 54.75 183 ALA A C 1
ATOM 1437 O O . ALA A 1 183 ? -13.027 15.717 6.584 1.00 54.75 183 ALA A O 1
ATOM 1438 N N . ALA A 1 184 ? -13.502 14.386 8.333 1.00 51.59 184 ALA A N 1
ATOM 1439 C CA . ALA A 1 184 ? -12.243 14.622 9.043 1.00 51.59 184 ALA A CA 1
ATOM 1440 C C . ALA A 1 184 ? -11.053 13.934 8.346 1.00 51.59 184 ALA A C 1
ATOM 1442 O O . ALA A 1 184 ? -9.974 14.516 8.251 1.00 51.59 184 ALA A O 1
ATOM 1443 N N . SER A 1 185 ? -11.260 12.733 7.791 1.00 51.31 185 SER A N 1
ATOM 1444 C CA . SER A 1 185 ? -10.248 12.020 6.997 1.00 51.31 185 SER A CA 1
ATOM 1445 C C . SER A 1 185 ? -9.898 12.768 5.704 1.00 51.31 185 SER A C 1
ATOM 1447 O O . SER A 1 185 ? -8.726 12.914 5.370 1.00 51.31 185 SER A O 1
ATOM 1449 N N . LEU A 1 186 ? -10.907 13.292 4.997 1.00 55.00 186 LEU A N 1
ATOM 1450 C CA . LEU A 1 186 ? -10.726 14.030 3.742 1.00 55.00 186 LEU A CA 1
ATOM 1451 C C . LEU A 1 186 ? -10.050 15.394 3.944 1.00 55.00 186 LEU A C 1
ATOM 1453 O O . LEU A 1 186 ? -9.266 15.813 3.097 1.00 55.00 186 LEU A O 1
ATOM 1457 N N . GLN A 1 187 ? -10.307 16.079 5.063 1.00 55.03 187 GLN A N 1
ATOM 1458 C CA . GLN A 1 187 ? -9.660 17.361 5.369 1.00 55.03 187 GLN A CA 1
ATOM 1459 C C . GLN A 1 187 ? -8.158 17.220 5.648 1.00 55.03 187 GLN A C 1
ATOM 1461 O O . GLN A 1 187 ? -7.384 18.093 5.261 1.00 55.03 187 GLN A O 1
ATOM 1466 N N . VAL A 1 188 ? -7.725 16.120 6.272 1.00 51.34 188 VAL A N 1
ATOM 1467 C CA . VAL A 1 188 ? -6.294 15.868 6.516 1.00 51.34 188 VAL A CA 1
ATOM 1468 C C . VAL A 1 188 ? -5.576 15.377 5.261 1.00 51.34 188 VAL A C 1
ATOM 1470 O O . VAL A 1 188 ? -4.478 15.855 4.981 1.00 51.34 188 VAL A O 1
ATOM 1473 N N . ALA A 1 189 ? -6.227 14.552 4.435 1.00 47.06 189 ALA A N 1
ATOM 1474 C CA . ALA A 1 189 ? -5.699 14.192 3.118 1.00 47.06 189 ALA A CA 1
ATOM 1475 C C . ALA A 1 189 ? -5.494 15.430 2.216 1.00 47.06 189 ALA A C 1
ATOM 1477 O O . ALA A 1 189 ? -4.475 15.543 1.535 1.00 47.06 189 ALA A O 1
ATOM 1478 N N . ALA A 1 190 ? -6.416 16.401 2.263 1.00 47.34 190 ALA A N 1
ATOM 1479 C CA . ALA A 1 190 ? -6.297 17.655 1.518 1.00 47.34 190 ALA A CA 1
ATOM 1480 C C . ALA A 1 190 ? -5.146 18.551 2.017 1.00 47.34 190 ALA A C 1
ATOM 1482 O O . ALA A 1 190 ? -4.478 19.185 1.206 1.00 47.34 190 ALA A O 1
ATOM 1483 N N . ALA A 1 191 ? -4.873 18.577 3.326 1.00 43.62 191 ALA A N 1
ATOM 1484 C CA . ALA A 1 191 ? -3.793 19.384 3.901 1.00 43.62 191 ALA A CA 1
ATOM 1485 C C . ALA A 1 191 ? -2.386 18.854 3.556 1.00 43.62 191 ALA A C 1
ATOM 1487 O O . ALA A 1 191 ? -1.445 19.640 3.425 1.00 43.62 191 ALA A O 1
ATOM 1488 N N . CYS A 1 192 ? -2.235 17.540 3.365 1.00 38.06 192 CYS A N 1
ATOM 1489 C CA . CYS A 1 192 ? -0.969 16.930 2.944 1.00 38.06 192 CYS A CA 1
ATOM 1490 C C . CYS A 1 192 ? -0.686 17.075 1.437 1.00 38.06 192 CYS A C 1
ATOM 1492 O O . CYS A 1 192 ? 0.473 17.002 1.045 1.00 38.06 192 CYS A O 1
ATOM 1494 N N . CYS A 1 193 ? -1.698 17.354 0.607 1.00 35.94 193 CYS A N 1
ATOM 1495 C CA . CYS A 1 193 ? -1.525 17.587 -0.836 1.00 35.94 193 CYS A CA 1
ATOM 1496 C C . CYS A 1 193 ? -1.108 19.028 -1.195 1.00 35.94 193 CYS A C 1
ATOM 1498 O O . CYS A 1 193 ? -0.846 19.314 -2.357 1.00 35.94 193 CYS A O 1
ATOM 1500 N N . THR A 1 194 ? -1.043 19.946 -0.224 1.00 33.69 194 THR A N 1
ATOM 1501 C CA . THR A 1 194 ? -0.622 21.349 -0.439 1.00 33.69 194 THR A CA 1
ATOM 1502 C C . THR A 1 194 ? 0.884 21.596 -0.298 1.00 33.69 194 THR A C 1
ATOM 1504 O O . THR A 1 194 ? 1.318 22.744 -0.335 1.00 33.69 194 THR A O 1
ATOM 1507 N N . ILE A 1 195 ? 1.692 20.543 -0.145 1.00 36.12 195 ILE A N 1
ATOM 1508 C CA . ILE A 1 195 ? 3.155 20.630 -0.240 1.00 36.12 195 ILE A CA 1
ATOM 1509 C C . ILE A 1 195 ? 3.582 19.830 -1.474 1.00 36.12 195 ILE A C 1
ATOM 1511 O O . ILE A 1 195 ? 4.026 18.690 -1.370 1.00 36.12 195 ILE A O 1
ATOM 1515 N N . ALA A 1 196 ? 3.383 20.434 -2.641 1.00 32.16 196 ALA A N 1
ATOM 1516 C CA . ALA A 1 196 ? 4.038 20.096 -3.898 1.00 32.16 196 ALA A CA 1
ATOM 1517 C C . ALA A 1 196 ? 4.262 21.402 -4.666 1.00 32.16 196 ALA A C 1
ATOM 1519 O O . ALA A 1 196 ? 3.284 22.177 -4.783 1.00 32.16 196 ALA A O 1
#

Radius of gyration: 29.2 Å; chains: 1; bounding box: 67×55×88 Å

Sequence (196 aa):
MAATRMRSTACQFLHLPLELQLRVLEQLGGPDLCAVEASCRDLRRLVSSNGYLYQHALAEEFGPSIAARASTTDWKALYVQAFVQARLDILEKQRCVYNSLKVRLEELDGLLEQADDVKEHLGAPELLMGDSMVLTIVSSMEQDVLQLRWDASEDLLVAEAKVEQLQSELQDLLSRVPGCWRAASLQVAAACCTIA

Organism: NCBI:txid47775

pLDDT: mean 82.61, std 17.41, range [32.16, 98.06]

Foldseek 3Di:
DDDPPPPPPPPPLVVDDLVVSVVVLLPDALVVLVVQLVPDVVSVVSSQVCLVSLLSNCCVPVNVVQSVPDPDPRSNLSSLLVVLVVLVVVLVVLVVVLVVLVVVLVVLVVLLVVLVVVCVVVVPPPDDPDDDPVNVVSVVVNVVSVVVNVVSVVVNVVSVVVSVVSVVVSVVSVVPDPPVSVVVSVVVVVVVVVPD

Secondary structure (DSSP, 8-state):
---------TTGGGGS-HHHHHHHHHTS-HHHHHHHHHH-HHHHHHHHT-THHHHHHHHHHH-HHHHHT--SS-HHHHHHHHHHHHHHHHHHHHHHHHHHHHHHHHHHHHHHHHHHHHHHHH--TTS-SS--HHHHHHHHHHHHHHHHHHHHHHHHHHHHHHHHHHHHHHHHHHHHS-HHHHHHHHHHHHHHTT--

InterPro domains:
  IPR001810 F-box domain [PF12937] (13-56)
  IPR001810 F-box domain [PS50181] (10-57)
  IPR036047 F-box-like domain superfamily [SSF81383] (8-82)